Protein 3EF8 (pdb70)

Secondary structure (DSSP, 8-state):
-HHHHH--TTT--HHHHHH---HHHHHTTEEEEEEEEEETTEEEESHHHHHHHTTTHHHHEEEEEEEEEEEEEEEEETTEEEEEEEEEEEEEESSSSPPEEEEEEEEEEEEEETTEEEEEEEEEEE--BS-S-----B-----/-HHHHH--TTT--HHHHHH---HHHHHTTEEEEEEEEEETTEEEESHHHHHHHTTTHHHHEEEEEEEEEEEEEEEEETTEEEEEEEEEEEEEESSSSPPEEEEEEEEEEEEEETTEEEEEEEEEEE--BS-S-----------

Organism: Novosphingobium aromaticivorans (strain ATCC 700278 / DSM 12444 / CCUG 56034 / CIP 105152 / NBRC 16084 / F199) (NCBI:txid279238)

Foldseek 3Di:
DVLVVVVVQVPVCVLQVCLLQPLVVNLVQADQQAWEAFFPPDTDGGSVRNSVVNPCSVPFFPGKHKDKAPWDWDDPDSFKIWIKIWIWMWTHGPDDFDIKIFTWMWTFMWGADPRHIHTRYIYIATCIDRHDDDGGHHPPDDD/DVLVVVVVQVPPCVLQVCLLPPLVVNLVQADQQAKEAFFPPDIDGGSVRVSVSCPCSVPFFPGKHKDKAPWDWDAPDSFKIWIKTWIWMWTHTPDDDDIKIFTWMWTWMWGADPRHIHTRYIYIATCIDRHDDDGGHHPPDDD

CATH classification: 3.10.450.50

InterPro domains:
  IPR032710 NTF2-like domain superfamily [SSF54427] (1-145)
  IPR037401 SnoaL-like domain [PF13577] (8-127)

B-factor: mean 17.51, std 10.09, range [2.6, 61.04]

Sequence (286 aa):
TDTNLVERAIERFDYSYHLDNHPEELAALFVEDDCEVSYAPNFGATGRDAYKKTLEGIGTFFFRRGTSHHNSNICIDFVSETEANVRSVVLAIHRYTTKERPDGILYGQYFDTVVKVDDGQWKFKRRELRTTTTDYHVRAANPIGRAETDTNLVERAIERFDYSYHLDNHPEELAALFVEDCEVSYAPNFGATGRDAYKKTLEGIGTFFRRGTSHHNSNICIDFVSETEANVRSVVLAIHRYTKERPDGIILLYGQYFDTVVKVDGQWKFKRRELRTTTTDYHVRAANPIGRAE

Solvent-accessible surface area: 16536 Å² total

Structure (mmCIF, N/CA/C/O backbone):
data_3EF8
#
_entry.id   3EF8
#
_cell.length_a   59.851
_cell.length_b   59.851
_cell.length_c   237.504
_cell.angle_alpha   90.000
_cell.angle_beta   90.000
_cell.angle_gamma   120.000
#
_symmetry.space_group_name_H-M   'H 3'
#
loop_
_entity.id
_entity.type
_entity.pdbx_description
1 polymer 'Putative Scyalone Dehydratase'
2 non-polymer 'MAGNESIUM ION'
3 non-polymer DI(HYDROXYETHYL)ETHER
4 non-polymer 'TRIETHYLENE GLYCOL'
5 non-polymer 'TETRAETHYLENE GLYCOL'
6 water water
#
loop_
_atom_site.group_PDB
_atom_site.id
_atom_site.type_symbol
_atom_site.label_atom_id
_atom_site.label_alt_id
_atom_site.label_comp_id
_atom_site.label_asym_id
_atom_site.label_entity_id
_atom_site.label_seq_id
_atom_site.pdbx_PDB_ins_code
_atom_site.Cartn_x
_atom_site.Cartn_y
_atom_site.Cartn_z
_atom_site.occupancy
_atom_site.B_iso_or_equiv
_atom_site.auth_seq_id
_atom_site.auth_comp_id
_atom_site.auth_asym_id
_atom_site.auth_atom_id
_atom_site.pdbx_PDB_model_num
ATOM 7 N N . THR A 1 3 ? -6.911 3.857 21.463 1.00 36.65 2 THR A N 1
ATOM 8 C CA . THR A 1 3 ? -6.391 2.844 22.394 1.00 35.64 2 THR A CA 1
ATOM 9 C C . THR A 1 3 ? -5.024 3.254 22.866 1.00 33.58 2 THR A C 1
ATOM 10 O O . THR A 1 3 ? -4.698 3.284 24.075 1.00 28.31 2 THR A O 1
ATOM 12 N N . ASP A 1 4 ? -4.219 3.545 21.865 1.00 29.46 3 ASP A N 1
ATOM 13 C CA . ASP A 1 4 ? -2.843 3.967 22.025 1.00 30.35 3 ASP A CA 1
ATOM 14 C C . ASP A 1 4 ? -2.779 5.214 22.913 1.00 28.45 3 ASP A C 1
ATOM 15 O O . A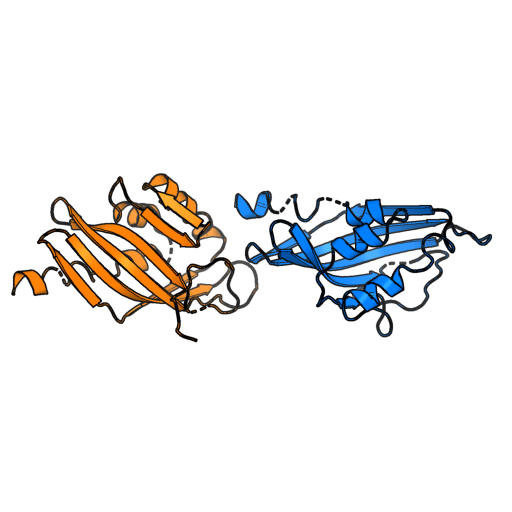SP A 1 4 ? -1.978 5.288 23.859 1.00 30.24 3 ASP A O 1
ATOM 17 N N . THR A 1 5 ? -3.637 6.181 22.602 1.00 25.86 4 THR A N 1
ATOM 18 C CA . THR A 1 5 ? -3.705 7.436 23.357 1.00 25.36 4 THR A CA 1
ATOM 19 C C . THR A 1 5 ? -4.082 7.155 24.797 1.00 22.77 4 THR A C 1
ATOM 20 O O . THR A 1 5 ? -3.432 7.640 25.734 1.00 20.47 4 THR A O 1
ATOM 24 N N . ASN A 1 6 ? -5.115 6.348 24.980 1.00 19.15 5 ASN A N 1
ATOM 25 C CA . ASN A 1 6 ? -5.588 6.044 26.329 1.00 18.67 5 ASN A CA 1
ATOM 26 C C . ASN A 1 6 ? -4.475 5.395 27.151 1.00 18.61 5 ASN A C 1
ATOM 27 O O . ASN A 1 6 ? -4.227 5.799 28.283 1.00 14.45 5 ASN A O 1
ATOM 32 N N . LEU A 1 7 ? -3.763 4.440 26.581 1.00 15.93 6 LEU A N 1
ATOM 33 C CA . LEU A 1 7 ? -2.719 3.752 27.354 1.00 13.84 6 LEU A CA 1
ATOM 34 C C . LEU A 1 7 ? -1.570 4.649 27.762 1.00 14.07 6 LEU A C 1
ATOM 35 O O . LEU A 1 7 ? -1.052 4.629 28.904 1.00 12.89 6 LEU A O 1
ATOM 40 N N . VAL A 1 8 ? -1.113 5.476 26.842 1.00 14.49 7 VAL A N 1
ATOM 41 C CA . VAL A 1 8 ? -0.024 6.355 27.125 1.00 14.29 7 VAL A CA 1
ATOM 42 C C . VAL A 1 8 ? -0.444 7.374 28.165 1.00 12.28 7 VAL A C 1
ATOM 43 O O . VAL A 1 8 ? 0.311 7.683 29.101 1.00 11.23 7 VAL A O 1
ATOM 47 N N . GLU A 1 9 ? -1.654 7.900 28.030 1.00 11.74 8 GLU A N 1
ATOM 48 C CA . GLU A 1 9 ? -2.092 8.956 28.954 1.00 11.34 8 GLU A CA 1
ATOM 49 C C . GLU A 1 9 ? -2.395 8.393 30.353 1.00 10.17 8 GLU A C 1
ATOM 50 O O . GLU A 1 9 ? -2.253 9.097 31.347 1.00 12.01 8 GLU A O 1
ATOM 64 N N . ARG A 1 11 ? -0.591 6.126 31.773 1.00 8.17 10 ARG A N 1
ATOM 65 C CA . ARG A 1 11 ? 0.740 6.158 32.364 1.00 9.16 10 ARG A CA 1
ATOM 66 C C . ARG A 1 11 ? 1.136 7.551 32.794 1.00 7.83 10 ARG A C 1
ATOM 67 O O . ARG A 1 11 ? 1.733 7.775 33.856 1.00 8.59 10 ARG A O 1
ATOM 75 N N . ALA A 1 12 ? 0.843 8.557 31.957 1.00 8.47 11 ALA A N 1
ATOM 76 C CA . ALA A 1 12 ? 1.203 9.924 32.297 1.00 9.16 11 ALA A CA 1
ATOM 77 C C . ALA A 1 12 ? 0.453 10.481 33.493 1.00 7.81 11 ALA A C 1
ATOM 78 O O . ALA A 1 12 ? 1.019 11.216 34.327 1.00 9.40 11 ALA A O 1
ATOM 80 N N . ILE A 1 13 ? -0.824 10.143 33.580 1.00 9.00 12 ILE A N 1
ATOM 81 C CA . ILE A 1 13 ? -1.673 10.576 34.691 1.00 7.68 12 ILE A CA 1
ATOM 82 C C . ILE A 1 13 ? -1.139 9.936 35.986 1.00 8.38 12 ILE A C 1
ATOM 83 O O . ILE A 1 13 ? -0.978 10.601 37.004 1.00 9.16 12 ILE A O 1
ATOM 88 N N . GLU A 1 14 ? -0.887 8.634 35.930 1.00 7.70 13 GLU A N 1
ATOM 89 C CA . GLU A 1 14 ? -0.376 7.932 37.129 1.00 7.39 13 GLU A CA 1
ATOM 90 C C . GLU A 1 14 ? 0.954 8.556 37.533 1.00 8.72 13 GLU A C 1
ATOM 91 O O . GLU A 1 14 ? 1.176 8.842 38.739 1.00 8.23 13 GLU A O 1
ATOM 97 N N . ARG A 1 15 ? 1.855 8.778 36.572 1.00 8.32 14 ARG A N 1
ATOM 98 C CA . ARG A 1 15 ? 3.127 9.428 36.867 1.00 7.49 14 ARG A CA 1
ATOM 99 C C . ARG A 1 15 ? 2.941 10.770 37.580 1.00 9.23 14 ARG A C 1
ATOM 100 O O . ARG A 1 15 ? 3.670 11.095 38.538 1.00 8.39 14 ARG A O 1
ATOM 124 N N . PHE A 1 18 ? 1.945 10.279 41.122 1.00 7.57 17 PHE A N 1
ATOM 125 C CA . PHE A 1 18 ? 3.081 9.807 41.898 1.00 6.56 17 PHE A CA 1
ATOM 126 C C . PHE A 1 18 ? 4.059 10.911 42.133 1.00 6.44 17 PHE A C 1
ATOM 127 O O . PHE A 1 18 ? 4.645 11.042 43.229 1.00 8.20 17 PHE A O 1
ATOM 135 N N . ASP A 1 19 ? 4.282 11.745 41.135 1.00 7.96 18 ASP A N 1
ATOM 136 C CA . ASP A 1 19 ? 5.141 12.910 41.335 1.00 7.99 18 ASP A CA 1
ATOM 137 C C . ASP A 1 19 ? 4.574 13.802 42.410 1.00 8.70 18 ASP A C 1
ATOM 138 O O . ASP A 1 19 ? 5.285 14.359 43.260 1.00 9.18 18 ASP A O 1
ATOM 143 N N . TYR A 1 20 ? 3.253 13.960 42.421 1.00 8.89 19 TYR A N 1
ATOM 144 C CA . TYR A 1 20 ? 2.591 14.732 43.472 1.00 8.24 19 TYR A CA 1
ATOM 145 C C . TYR A 1 20 ? 2.882 14.202 44.879 1.00 7.96 19 TYR A C 1
ATOM 146 O O . TYR A 1 20 ? 3.328 14.917 45.770 1.00 9.02 19 TYR A O 1
ATOM 155 N N . SER A 1 21 ? 2.703 12.898 45.049 1.00 7.55 20 SER A N 1
ATOM 156 C CA . SER A 1 21 ? 2.907 12.257 46.357 1.00 5.97 20 SER A CA 1
ATOM 157 C C . SER A 1 21 ? 4.367 12.329 46.771 1.00 8.13 20 SER A C 1
ATOM 158 O O . SER A 1 21 ? 4.669 12.524 47.952 1.00 8.36 20 SER A O 1
ATOM 161 N N . TYR A 1 22 ? 5.246 12.202 45.793 1.00 6.59 21 TYR A N 1
ATOM 162 C CA . TYR A 1 22 ? 6.704 12.338 46.044 1.00 8.05 21 TYR A CA 1
ATOM 163 C C . TYR A 1 22 ? 7.051 13.732 46.546 1.00 9.25 21 TYR A C 1
ATOM 164 O O . TYR A 1 22 ? 7.680 13.915 47.588 1.00 9.21 21 TYR A O 1
ATOM 173 N N . HIS A 1 23 ? 6.637 14.735 45.788 1.00 9.12 22 HIS A N 1
ATOM 174 C CA . HIS A 1 23 ? 6.916 16.094 46.202 1.00 9.16 22 HIS A CA 1
ATOM 175 C C . HIS A 1 23 ? 6.264 16.506 47.524 1.00 10.39 22 HIS A C 1
ATOM 176 O O . HIS A 1 23 ? 6.765 17.308 48.282 1.00 11.40 22 HIS A O 1
ATOM 183 N N . LEU A 1 24 ? 5.174 15.867 47.862 1.00 8.88 23 LEU A N 1
ATOM 184 C CA . LEU A 1 24 ? 4.501 16.088 49.123 1.00 9.34 23 LEU A CA 1
ATOM 185 C C . LEU A 1 24 ? 5.359 15.491 50.264 1.00 9.20 23 LEU A C 1
ATOM 186 O O . LEU A 1 24 ? 5.625 16.155 51.262 1.00 9.78 23 LEU A O 1
ATOM 191 N N . ASP A 1 25 ? 5.800 14.234 50.087 1.00 7.36 24 ASP A N 1
ATOM 192 C CA . ASP A 1 25 ? 6.626 13.589 51.097 1.00 7.75 24 ASP A CA 1
ATOM 193 C C . ASP A 1 25 ? 7.981 14.291 51.224 1.00 8.74 24 ASP A C 1
ATOM 194 O O . ASP A 1 25 ? 8.623 14.270 52.289 1.00 9.53 24 ASP A O 1
ATOM 207 N N . ASN A 1 27 ? 8.328 17.576 50.961 1.00 10.30 26 ASN A N 1
ATOM 208 C CA . ASN A 1 27 ? 8.042 18.979 51.359 1.00 12.92 26 ASN A CA 1
ATOM 209 C C . ASN A 1 27 ? 8.459 19.985 50.269 1.00 13.33 26 ASN A C 1
ATOM 210 O O . ASN A 1 27 ? 9.267 20.913 50.527 1.00 13.15 26 ASN A O 1
ATOM 215 N N . HIS A 1 28 ? 7.935 19.783 49.061 1.00 12.98 27 HIS A N 1
ATOM 216 C CA . HIS A 1 28 ? 8.222 20.647 47.923 1.00 11.83 27 HIS A CA 1
ATOM 217 C C . HIS A 1 28 ? 6.920 21.331 47.474 1.00 12.72 27 HIS A C 1
ATOM 218 O O . HIS A 1 28 ? 6.371 20.968 46.430 1.00 12.76 27 HIS A O 1
ATOM 225 N N . PRO A 1 29 ? 6.446 22.329 48.229 1.00 14.27 28 PRO A N 1
ATOM 226 C CA . PRO A 1 29 ? 5.127 22.932 47.906 1.00 14.87 28 PRO A CA 1
ATOM 227 C C . PRO A 1 29 ? 5.021 23.609 46.544 1.00 16.45 28 PRO A C 1
ATOM 228 O O . PRO A 1 29 ? 3.949 23.603 45.920 1.00 15.08 28 PRO A O 1
ATOM 232 N N . GLU A 1 30 ? 6.088 24.182 46.026 1.00 16.24 29 GLU A N 1
ATOM 233 C CA . GLU A 1 30 ? 6.011 24.773 44.692 1.00 16.66 29 GLU A CA 1
ATOM 234 C C . GLU A 1 30 ? 5.872 23.761 43.577 1.00 16.90 29 GLU A C 1
ATOM 235 O O . GLU A 1 30 ? 5.206 23.992 42.536 1.00 19.09 29 GLU A O 1
ATOM 241 N N . GLU A 1 31 ? 6.483 22.598 43.755 1.00 15.02 30 GLU A N 1
ATOM 242 C CA . GLU A 1 31 ? 6.324 21.552 42.779 1.00 16.67 30 GLU A CA 1
ATOM 243 C C . GLU A 1 31 ? 4.879 21.065 42.837 1.00 14.56 30 GLU A C 1
ATOM 244 O O . GLU A 1 31 ? 4.277 20.750 41.831 1.00 15.92 30 GLU A O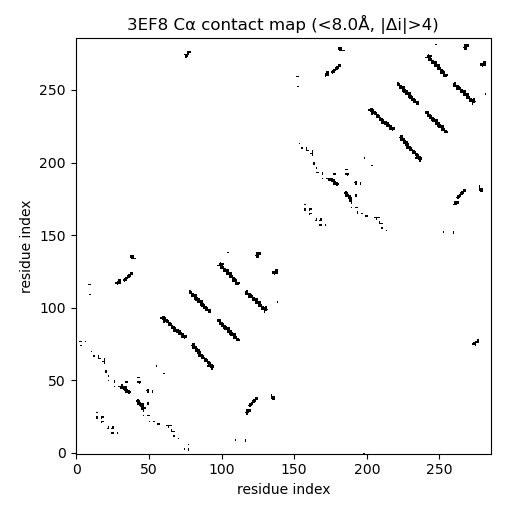 1
ATOM 250 N N . LEU A 1 32 ? 4.331 20.991 44.033 1.00 14.06 31 LEU A N 1
ATOM 251 C CA . LEU A 1 32 ? 2.944 20.536 44.185 1.00 12.64 31 LEU A CA 1
ATOM 252 C C . LEU A 1 32 ? 2.004 21.472 43.467 1.00 15.12 31 LEU A C 1
ATOM 253 O O . LEU A 1 32 ? 1.109 21.049 42.713 1.00 13.11 31 LEU A O 1
ATOM 258 N N . ALA A 1 33 ? 2.168 22.766 43.719 1.00 13.69 32 ALA A N 1
ATOM 259 C CA . ALA A 1 33 ? 1.271 23.773 43.113 1.00 16.54 32 ALA A CA 1
ATOM 260 C C . ALA A 1 33 ? 1.383 23.811 41.598 1.00 16.04 32 ALA A C 1
ATOM 261 O O . ALA A 1 33 ? 0.423 24.186 40.903 1.00 16.69 32 ALA A O 1
ATOM 263 N N . ALA A 1 34 ? 2.508 23.399 41.046 1.00 14.02 33 ALA A N 1
ATOM 264 C CA . ALA A 1 34 ? 2.687 23.368 39.594 1.00 13.47 33 ALA A CA 1
ATOM 265 C C . ALA A 1 34 ? 1.838 22.294 38.918 1.00 14.72 33 ALA A C 1
ATOM 266 O O . ALA A 1 34 ? 1.691 22.263 37.707 1.00 16.96 33 ALA A O 1
ATOM 268 N N . LEU A 1 35 ? 1.305 21.386 39.739 1.00 12.06 34 LEU A N 1
ATOM 269 C CA . LEU A 1 35 ? 0.494 20.270 39.250 1.00 13.06 34 LEU A CA 1
ATOM 270 C C . LEU A 1 35 ? -0.996 20.540 39.368 1.00 13.84 34 LEU A C 1
ATOM 271 O O . LEU A 1 35 ? -1.797 19.636 39.174 1.00 12.73 34 LEU A O 1
ATOM 276 N N . PHE A 1 36 ? -1.354 21.785 39.664 1.00 12.40 35 PHE A N 1
ATOM 277 C CA . PHE A 1 36 ? -2.764 22.237 39.707 1.00 13.67 35 PHE A CA 1
ATOM 278 C C . PHE A 1 36 ? -2.975 23.396 38.740 1.00 16.12 35 PHE A C 1
ATOM 279 O O . PHE A 1 36 ? -2.102 24.259 38.606 1.00 16.98 35 PHE A O 1
ATOM 287 N N . VAL A 1 37 ? -4.122 23.371 38.057 1.00 13.66 36 VAL A N 1
ATOM 288 C CA . VAL A 1 37 ? -4.540 24.521 37.230 1.00 13.97 36 VAL A CA 1
ATOM 289 C C . VAL A 1 37 ? -4.940 25.650 38.144 1.00 11.74 36 VAL A C 1
ATOM 290 O O . VAL A 1 37 ? -5.232 25.474 39.329 1.00 13.49 36 VAL A O 1
ATOM 294 N N . GLU A 1 38 ? -4.982 26.856 37.542 1.00 14.64 37 GLU A N 1
ATOM 295 C CA . GLU A 1 38 ? -5.358 28.031 38.325 1.00 16.79 37 GLU A CA 1
ATOM 296 C C . GLU A 1 38 ? -6.756 27.954 38.904 1.00 13.35 37 GLU A C 1
ATOM 297 O O . GLU A 1 38 ? -7.026 28.289 40.049 1.00 17.66 37 GLU A O 1
ATOM 303 N N A ASP A 1 39 ? -7.648 27.428 38.065 0.60 15.32 38 ASP A N 1
ATOM 304 N N B ASP A 1 39 ? -7.681 27.555 38.045 0.40 15.01 38 ASP A N 1
ATOM 305 C CA A ASP A 1 39 ? -9.086 27.375 38.339 0.60 16.84 38 ASP A CA 1
ATOM 306 C CA B ASP A 1 39 ? -9.059 27.434 38.455 0.40 15.90 38 ASP A CA 1
ATOM 307 C C A ASP A 1 39 ? -9.474 26.036 38.959 0.60 17.69 38 ASP A C 1
ATOM 308 C C B ASP A 1 39 ? -9.285 25.983 38.800 0.40 15.97 38 ASP A C 1
ATOM 309 O O A ASP A 1 39 ? -10.480 25.417 38.588 0.60 19.01 38 ASP A O 1
ATOM 310 O O B ASP A 1 39 ? -9.914 25.224 38.031 0.40 15.36 38 ASP A O 1
ATOM 319 N N . CYS A 1 40 ? -8.690 25.627 39.938 1.00 16.53 39 CYS A N 1
ATOM 320 C CA . CYS A 1 40 ? -8.888 24.319 40.602 1.00 14.78 39 CYS A CA 1
ATOM 321 C C . CYS A 1 40 ? -9.790 24.375 41.809 1.00 16.42 39 CYS A C 1
ATOM 322 O O . CYS A 1 40 ? -10.146 25.445 42.341 1.00 16.19 39 CYS A O 1
ATOM 325 N N . GLU A 1 41 ? -10.199 23.183 42.239 1.00 15.22 40 GLU A N 1
ATOM 326 C CA . GLU A 1 41 ? -10.933 22.981 43.467 1.00 14.25 40 GLU A CA 1
ATOM 327 C C . GLU A 1 41 ? -10.377 21.777 44.189 1.00 15.36 40 GLU A C 1
ATOM 328 O O . GLU A 1 41 ? -10.071 20.741 43.584 1.00 16.69 40 GLU A O 1
ATOM 334 N N . VAL A 1 42 ? -10.253 21.923 45.485 1.00 13.60 41 VAL A N 1
ATOM 335 C CA . VAL A 1 42 ? -9.837 20.839 46.360 1.00 14.29 41 VAL A CA 1
ATOM 336 C C . VAL A 1 42 ? -10.797 20.761 47.535 1.00 16.89 41 VAL A C 1
ATOM 337 O O . VAL A 1 42 ? -11.108 21.759 48.180 1.00 16.31 41 VAL A O 1
ATOM 341 N N . SER A 1 43 ? -11.278 19.555 47.811 1.00 13.34 42 SER A N 1
ATOM 342 C CA . SER A 1 43 ? -12.185 19.308 48.905 1.00 14.48 42 SER A CA 1
ATOM 343 C C . SER A 1 43 ? -11.654 18.228 49.791 1.00 15.62 42 SER A C 1
ATOM 344 O O . SER A 1 43 ? -11.542 17.068 49.384 1.00 12.96 42 SER A O 1
ATOM 347 N N . TYR A 1 44 ? -11.395 18.590 51.042 1.00 19.18 43 TYR A N 1
ATOM 348 C CA . TYR A 1 44 ? -10.960 17.632 52.043 1.00 20.47 43 TYR A CA 1
ATOM 349 C C . TYR A 1 44 ? -12.032 17.344 53.102 1.00 19.16 43 TYR A C 1
ATOM 350 O O . TYR A 1 44 ? -11.973 16.318 53.777 1.00 19.58 43 TYR A O 1
ATOM 359 N N . ALA A 1 45 ? -13.007 18.234 53.220 1.00 21.03 44 ALA A N 1
ATOM 360 C CA . ALA A 1 45 ? -14.151 18.084 54.138 1.00 25.70 44 ALA A CA 1
ATOM 361 C C . ALA A 1 45 ? -15.279 19.035 53.750 1.00 29.46 44 ALA A C 1
ATOM 362 O O . ALA A 1 45 ? -15.073 19.955 52.979 1.00 26.34 44 ALA A O 1
ATOM 364 N N . PRO A 1 46 ? -16.477 18.810 54.290 1.00 34.27 45 PRO A N 1
ATOM 365 C CA . PRO A 1 46 ? -17.603 19.569 53.769 1.00 37.39 45 PRO A CA 1
ATOM 366 C C . PRO A 1 46 ? -17.412 21.054 53.983 1.00 41.11 45 PRO A C 1
ATOM 367 O O . PRO A 1 46 ? -18.024 21.878 53.292 1.00 44.71 45 PRO A O 1
ATOM 371 N N . ASN A 1 47 ? -16.510 21.384 54.893 1.00 41.30 46 ASN A N 1
ATOM 372 C CA . ASN A 1 47 ? -16.255 22.772 55.225 1.00 42.38 46 ASN A CA 1
ATOM 373 C C . ASN A 1 47 ? -14.762 23.050 55.181 1.00 42.16 46 ASN A C 1
ATOM 374 O O . ASN A 1 47 ? -14.240 23.911 55.899 1.00 45.49 46 ASN A O 1
ATOM 376 N N . PHE A 1 48 ? -14.062 22.299 54.340 1.00 36.85 47 PHE A N 1
ATOM 377 C CA . PHE A 1 48 ? -12.624 22.474 54.233 1.00 33.92 47 PHE A CA 1
ATOM 378 C C . PHE A 1 48 ? -11.979 22.083 52.902 1.00 33.84 47 PHE A C 1
ATOM 379 O O . PHE A 1 48 ? -11.940 20.920 52.498 1.00 30.74 47 PHE A O 1
ATOM 387 N N . GLY A 1 49 ? -11.395 23.085 52.272 1.00 32.27 48 GLY A N 1
ATOM 388 C CA . GLY A 1 49 ? -10.700 22.877 51.023 1.00 28.91 48 GLY A CA 1
ATOM 389 C C . GLY A 1 49 ? -10.104 24.144 50.471 1.00 28.25 48 GLY A C 1
ATOM 390 O O . GLY A 1 49 ? -9.633 25.024 51.211 1.00 28.02 48 GLY A O 1
ATOM 391 N N . ALA A 1 50 ? -10.151 24.238 49.156 1.00 22.66 49 ALA A N 1
ATOM 392 C CA . ALA A 1 50 ? -9.572 25.383 48.471 1.00 21.35 49 ALA A CA 1
ATOM 393 C C . ALA A 1 50 ? -10.211 25.577 47.132 1.00 20.94 49 ALA A C 1
ATOM 394 O O . ALA A 1 50 ? -10.481 24.608 46.402 1.00 16.42 49 ALA A O 1
ATOM 396 N N . THR A 1 51 ? -10.495 26.848 46.838 1.00 18.58 50 THR A N 1
ATOM 397 C CA . THR A 1 51 ? -11.010 27.280 45.574 1.00 18.37 50 THR A CA 1
ATOM 398 C C . THR A 1 51 ? -9.930 28.141 44.942 1.00 19.68 50 THR A C 1
ATOM 399 O O . THR A 1 51 ? -9.601 29.221 45.445 1.00 19.95 50 THR A O 1
ATOM 403 N N . GLY A 1 52 ? -9.376 27.634 43.857 1.00 18.10 51 GLY A N 1
ATOM 404 C CA . GLY A 1 52 ? -8.303 28.258 43.134 1.00 16.06 51 GLY A CA 1
ATOM 405 C C . GLY A 1 52 ? -6.919 27.895 43.679 1.00 14.58 51 GLY A C 1
ATOM 406 O O . GLY A 1 52 ? -6.738 27.491 44.836 1.00 15.22 51 GLY A O 1
ATOM 407 N N . ARG A 1 53 ? -5.951 28.071 42.817 1.00 14.04 52 ARG A N 1
ATOM 408 C CA . ARG A 1 53 ? -4.597 27.595 43.083 1.00 13.61 52 ARG A CA 1
ATOM 409 C C . ARG A 1 53 ? -3.918 28.311 44.246 1.00 15.14 52 ARG A C 1
ATOM 410 O O . ARG A 1 53 ? -3.180 27.698 45.003 1.00 16.89 52 ARG A O 1
ATOM 418 N N . ASP A 1 54 ? -4.167 29.614 44.410 1.00 16.93 53 ASP A N 1
ATOM 419 C CA . ASP A 1 54 ? -3.528 30.342 45.509 1.00 17.24 53 ASP A CA 1
ATOM 420 C C . ASP A 1 54 ? -4.033 29.860 46.840 1.00 17.17 53 ASP A C 1
ATOM 421 O O . ASP A 1 54 ? -3.252 29.699 47.768 1.00 18.78 53 ASP A O 1
ATOM 426 N N . ALA A 1 55 ? -5.342 29.624 46.944 1.00 15.92 54 ALA A N 1
ATOM 427 C CA . ALA A 1 55 ? -5.941 29.082 48.172 1.00 16.48 54 ALA A CA 1
ATOM 428 C C . ALA A 1 55 ? -5.348 27.689 48.438 1.00 17.01 54 ALA A C 1
ATOM 429 O O . ALA A 1 55 ? -5.121 27.326 49.581 1.00 18.39 54 ALA A O 1
ATOM 431 N N . TYR A 1 56 ? -5.140 26.918 47.374 1.00 18.92 55 TYR A N 1
ATOM 432 C CA . TYR A 1 56 ? -4.575 25.560 47.517 1.00 18.97 55 TYR A CA 1
ATOM 433 C C . TYR A 1 56 ? -3.152 25.673 48.083 1.00 18.18 55 TYR A C 1
ATOM 434 O O . TYR A 1 56 ? -2.750 24.951 49.031 1.00 18.63 55 TYR A O 1
ATOM 443 N N . LYS A 1 57 ? -2.401 26.624 47.552 1.00 16.72 56 LYS A N 1
ATOM 444 C CA . LYS A 1 57 ? -1.025 26.824 48.007 1.00 17.90 56 LYS A CA 1
ATOM 445 C C . LYS A 1 57 ? -1.020 27.062 49.508 1.00 19.05 56 LYS A C 1
ATOM 446 O O . LYS A 1 57 ? -0.132 26.609 50.221 1.00 20.83 56 LYS A O 1
ATOM 452 N N . LYS A 1 58 ? -2.040 27.761 49.998 1.00 20.62 57 LYS A N 1
ATOM 453 C CA . LYS A 1 58 ? -2.105 28.113 51.415 1.00 21.89 57 LYS A CA 1
ATOM 454 C C . LYS A 1 58 ? -2.313 26.888 52.275 1.00 22.31 57 LYS A C 1
ATOM 455 O O . LYS A 1 58 ? -1.898 26.864 53.440 1.00 24.67 57 LYS A O 1
ATOM 458 N N . THR A 1 59 ? -2.929 25.858 51.697 1.00 23.18 58 THR A N 1
ATOM 459 C CA . THR A 1 59 ? -3.227 24.640 52.465 1.00 23.62 58 THR A CA 1
ATOM 460 C C . THR A 1 59 ? -1.954 23.832 52.687 1.00 25.02 58 THR A C 1
ATOM 461 O O . THR A 1 59 ? -1.935 22.877 53.471 1.00 26.92 58 THR A O 1
ATOM 465 N N . LEU A 1 60 ? -0.885 24.247 52.029 1.00 22.48 59 LEU A N 1
ATOM 466 C CA . LEU A 1 60 ? 0.381 23.510 52.059 1.00 24.19 59 LEU A CA 1
ATOM 467 C C . LEU A 1 60 ? 1.296 24.063 53.114 1.00 26.91 59 LEU A C 1
ATOM 468 O O . LEU A 1 60 ? 2.347 23.481 53.440 1.00 26.75 59 LEU A O 1
ATOM 473 N N . GLU A 1 61 ? 0.894 25.201 53.650 1.00 26.18 60 GLU A N 1
ATOM 474 C CA . GLU A 1 61 ? 1.681 25.846 54.688 1.00 27.92 60 GLU A CA 1
ATOM 475 C C . GLU A 1 61 ? 1.798 24.925 55.909 1.00 28.87 60 GLU A C 1
ATOM 476 O O . GLU A 1 61 ? 0.804 24.373 56.402 1.00 30.89 60 GLU A O 1
ATOM 478 N N . GLY A 1 62 ? 3.022 24.751 56.386 1.00 27.26 61 GLY A N 1
ATOM 479 C CA . GLY A 1 62 ? 3.239 24.014 57.635 1.00 29.19 61 GLY A CA 1
ATOM 480 C C . GLY A 1 62 ? 3.575 22.542 57.498 1.00 29.68 61 GLY A C 1
ATOM 481 O O . GLY A 1 62 ? 3.862 21.866 58.502 1.00 28.21 61 GLY A O 1
ATOM 482 N N . ILE A 1 63 ? 3.528 22.047 56.264 1.00 25.92 62 ILE A N 1
ATOM 483 C CA . ILE A 1 63 ? 3.912 20.641 55.970 1.00 26.00 62 ILE A CA 1
ATOM 484 C C . ILE A 1 63 ? 5.257 20.352 56.616 1.00 23.51 62 ILE A C 1
ATOM 485 O O . ILE A 1 63 ? 5.462 19.311 57.209 1.00 18.29 62 ILE A O 1
ATOM 490 N N . GLY A 1 64 ? 6.154 21.327 56.546 1.00 23.41 63 GLY A N 1
ATOM 491 C CA . GLY A 1 64 ? 7.523 21.151 56.976 1.00 26.07 63 GLY A CA 1
ATOM 492 C C . GLY A 1 64 ? 7.692 21.294 58.469 1.00 26.80 63 GLY A C 1
ATOM 493 O O . GLY A 1 64 ? 8.677 20.827 59.046 1.00 32.48 63 GLY A O 1
ATOM 494 N N . THR A 1 65 ? 6.707 21.911 59.091 1.00 24.75 64 THR A N 1
ATOM 495 C CA . THR A 1 65 ? 6.808 22.291 60.499 1.00 27.56 64 THR A CA 1
ATOM 496 C C . THR A 1 65 ? 5.996 21.385 61.411 1.00 24.19 64 THR A C 1
ATOM 497 O O . THR A 1 65 ? 6.410 21.052 62.529 1.00 24.65 64 THR A O 1
ATOM 501 N N A PHE A 1 66 ? 4.832 20.963 60.939 0.50 23.06 65 PHE A N 1
ATOM 502 N N B PHE A 1 66 ? 4.847 20.979 60.894 0.50 23.32 65 PHE A N 1
ATOM 503 C CA A PHE A 1 66 ? 3.941 20.126 61.752 0.50 22.64 65 PHE A CA 1
ATOM 504 C CA B PHE A 1 66 ? 3.879 20.145 61.601 0.50 22.89 65 PHE A CA 1
ATOM 505 C C A PHE A 1 66 ? 4.234 18.626 61.615 0.50 19.49 65 PHE A C 1
ATOM 506 C C B PHE A 1 66 ? 4.291 18.671 61.633 0.50 18.97 65 PHE A C 1
ATOM 507 O O A PHE A 1 66 ? 3.804 17.827 62.445 0.50 19.92 65 PHE A O 1
ATOM 508 O O B PHE A 1 66 ? 4.040 17.955 62.604 0.50 16.14 65 PHE A O 1
ATOM 513 N N . PHE A 1 67 ? 4.965 18.263 60.566 1.00 17.87 66 PHE A N 1
ATOM 514 C CA . PHE A 1 67 ? 5.361 16.864 60.354 1.00 16.17 66 PHE A CA 1
ATOM 515 C C . PHE A 1 67 ? 6.858 16.749 60.186 1.00 13.59 66 PHE A C 1
ATOM 516 O O . PHE A 1 67 ? 7.495 17.587 59.526 1.00 15.48 66 PHE A O 1
ATOM 524 N N A ARG A 1 68 ? 7.420 15.707 60.769 0.50 13.41 67 ARG A N 1
ATOM 525 N N B ARG A 1 68 ? 7.403 15.703 60.778 0.50 13.95 67 ARG A N 1
ATOM 526 C CA A ARG A 1 68 ? 8.823 15.361 60.540 0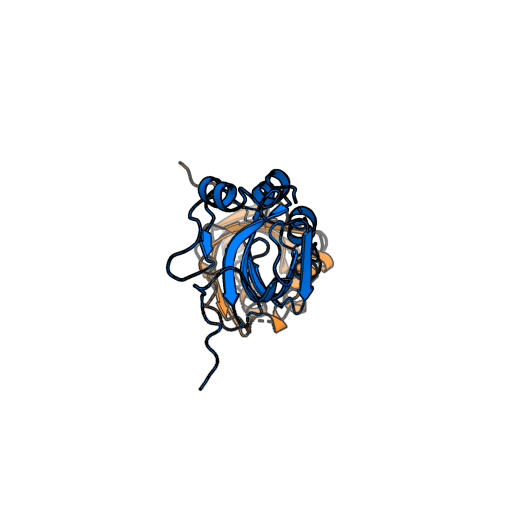.50 13.86 67 ARG A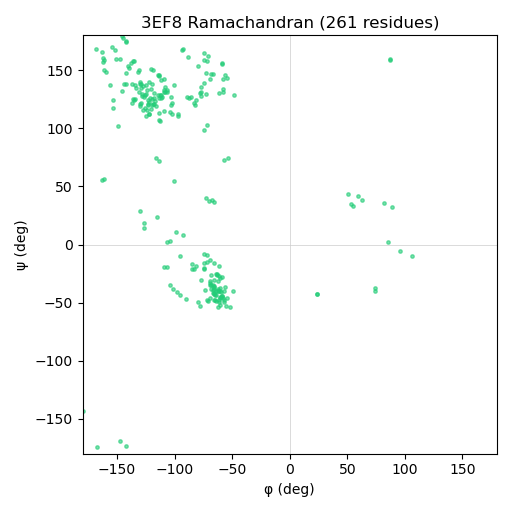 CA 1
ATOM 527 C CA B ARG A 1 68 ? 8.797 15.323 60.592 0.50 14.83 67 ARG A CA 1
ATOM 528 C C A ARG A 1 68 ? 8.940 14.546 59.264 0.50 13.34 67 ARG A C 1
ATOM 529 C C B ARG A 1 68 ? 8.923 14.585 59.263 0.50 13.86 67 ARG A C 1
ATOM 530 O O A ARG A 1 68 ? 10.004 14.461 58.663 0.50 14.38 67 ARG A O 1
ATOM 531 O O B ARG A 1 68 ? 9.953 14.653 58.592 0.50 14.53 67 ARG A O 1
ATOM 546 N N . GLY A 1 69 ? 7.829 13.921 58.879 1.00 11.22 68 GLY A N 1
ATOM 547 C CA . GLY A 1 69 ? 7.807 13.125 57.654 1.00 11.78 68 GLY A CA 1
ATOM 548 C C . GLY A 1 69 ? 6.424 12.610 57.369 1.00 9.52 68 GLY A C 1
ATOM 549 O O . GLY A 1 69 ? 5.606 12.511 58.266 1.00 10.63 68 GLY A O 1
ATOM 550 N N . THR A 1 70 ? 6.205 12.319 56.087 1.00 8.42 69 THR A N 1
ATOM 551 C CA . THR A 1 70 ? 4.986 11.650 55.619 1.00 8.62 69 THR A CA 1
ATOM 552 C C . THR A 1 70 ? 5.377 10.605 54.577 1.00 8.08 69 THR A C 1
ATOM 553 O O . THR A 1 70 ? 6.420 10.687 53.924 1.00 8.11 69 THR A O 1
ATOM 557 N N . SER A 1 71 ? 4.506 9.609 54.425 1.00 7.84 70 SER A N 1
ATOM 558 C CA . SER A 1 71 ? 4.659 8.623 53.389 1.00 6.92 70 SER A CA 1
ATOM 559 C C . SER A 1 71 ? 3.301 8.354 52.748 1.00 7.77 70 SER A C 1
ATOM 560 O O . SER A 1 71 ? 2.366 8.003 53.429 1.00 7.58 70 SER A O 1
ATOM 563 N N . HIS A 1 72 ? 3.232 8.569 51.433 1.00 6.58 71 HIS A N 1
ATOM 564 C CA . HIS A 1 72 ? 2.007 8.374 50.680 1.00 7.21 71 HIS A CA 1
ATOM 565 C C . HIS A 1 72 ? 2.174 7.227 49.691 1.00 6.04 71 HIS A C 1
ATOM 566 O O . HIS A 1 72 ? 3.095 7.155 48.912 1.00 7.38 71 HIS A O 1
ATOM 573 N N . HIS A 1 73 ? 1.206 6.329 49.778 1.00 6.59 72 HIS A N 1
ATOM 574 C CA . HIS A 1 73 ? 1.158 5.111 48.997 1.00 6.60 72 HIS A CA 1
ATOM 575 C C . HIS A 1 73 ? -0.163 5.142 48.233 1.00 7.55 72 HIS A C 1
ATOM 576 O O . HIS A 1 73 ? -1.233 5.014 48.818 1.00 6.74 72 HIS A O 1
ATOM 583 N N . ASN A 1 74 ? -0.088 5.270 46.914 1.00 6.89 73 ASN A N 1
ATOM 584 C CA . ASN A 1 74 ? -1.251 5.473 46.065 1.00 6.19 73 ASN A CA 1
ATOM 585 C C . ASN A 1 74 ? -1.435 4.276 45.199 1.00 6.44 73 ASN A C 1
ATOM 586 O O . ASN A 1 74 ? -0.478 3.873 44.512 1.00 8.51 73 ASN A O 1
ATOM 591 N N . SER A 1 75 ? -2.630 3.699 45.225 1.00 5.66 74 SER A N 1
ATOM 592 C CA . SER A 1 75 ? -2.883 2.449 44.540 1.00 4.96 74 SER A CA 1
ATOM 593 C C . SER A 1 75 ? -4.314 2.435 44.013 1.00 7.17 74 SER A C 1
ATOM 594 O O . SER A 1 75 ? -5.099 3.372 44.228 1.00 6.16 74 SER A O 1
ATOM 597 N N . ASN A 1 76 ? -4.681 1.365 43.352 1.00 6.16 75 ASN A N 1
ATOM 598 C CA . ASN A 1 76 ? -6.058 1.149 42.946 1.00 5.53 75 ASN A CA 1
ATOM 599 C C . ASN A 1 76 ? -6.550 2.275 42.045 1.00 5.71 75 ASN A C 1
ATOM 600 O O . ASN A 1 76 ? -7.733 2.674 42.157 1.00 6.84 75 ASN A O 1
ATOM 605 N N . ILE A 1 77 ? -5.711 2.723 41.124 1.00 6.69 76 ILE A N 1
ATOM 606 C CA . ILE A 1 77 ? -6.001 3.874 40.267 1.00 4.60 76 ILE A CA 1
ATOM 607 C C . ILE A 1 77 ? -6.861 3.467 39.072 1.00 6.97 76 ILE A C 1
ATOM 608 O O . ILE A 1 77 ? -6.475 2.607 38.320 1.00 8.33 76 ILE A O 1
ATOM 613 N N . CYS A 1 78 ? -8.042 4.077 38.976 1.00 7.34 77 CYS A N 1
ATOM 614 C CA . CYS A 1 78 ? -9.089 3.809 37.962 1.00 6.50 77 CYS A CA 1
ATOM 615 C C . CYS A 1 78 ? -9.305 5.093 37.189 1.00 7.70 77 CYS A C 1
ATOM 616 O O . CYS A 1 78 ? -9.621 6.121 37.763 1.00 8.75 77 CYS A O 1
ATOM 619 N N . ILE A 1 79 ? -9.103 5.041 35.886 1.00 7.63 78 ILE A N 1
ATOM 620 C CA . ILE A 1 79 ? -9.141 6.231 35.028 1.00 8.35 78 ILE A CA 1
ATOM 621 C C . ILE A 1 79 ? -10.199 6.076 33.959 1.00 11.53 78 ILE A C 1
ATOM 622 O O . ILE A 1 79 ? -10.194 5.104 33.249 1.00 11.72 78 ILE A O 1
ATOM 627 N N . ASP A 1 80 ? -11.077 7.061 33.890 1.00 9.86 79 ASP A N 1
ATOM 628 C CA . ASP A 1 80 ? -12.121 7.143 32.841 1.00 11.76 79 ASP A CA 1
ATOM 629 C C . ASP A 1 80 ? -11.886 8.443 32.092 1.00 10.45 79 ASP A C 1
ATOM 630 O O . ASP A 1 80 ? -12.018 9.509 32.647 1.00 13.48 79 ASP A O 1
ATOM 635 N N . PHE A 1 81 ? -11.572 8.324 30.812 1.00 11.02 80 PHE A N 1
ATOM 636 C CA . PHE A 1 81 ? -11.370 9.486 29.977 1.00 10.20 80 PHE A CA 1
ATOM 637 C C . PHE A 1 81 ? -12.678 10.143 29.544 1.00 12.43 80 PHE A C 1
ATOM 638 O O . PHE A 1 81 ? -13.575 9.452 29.053 1.00 16.04 80 PHE A O 1
ATOM 646 N N . VAL A 1 82 ? -12.773 11.446 29.768 1.00 9.75 81 VAL A N 1
ATOM 647 C CA . VAL A 1 82 ? -13.862 12.244 29.162 1.00 10.06 81 VAL A CA 1
ATOM 648 C C . VAL A 1 82 ? -13.456 12.483 27.726 1.00 12.30 81 VAL A C 1
ATOM 649 O O . VAL A 1 82 ? -14.208 12.175 26.779 1.00 12.79 81 VAL A O 1
ATOM 653 N N . SER A 1 83 ? -12.254 13.011 27.562 1.00 11.66 82 SER A N 1
ATOM 654 C CA . SER A 1 83 ? -11.635 13.204 26.279 1.00 12.78 82 SER A CA 1
ATOM 655 C C . SER A 1 83 ? -10.147 12.911 26.394 1.00 14.00 82 SER A C 1
ATOM 656 O O . SER A 1 83 ? -9.681 12.425 27.424 1.00 12.94 82 SER A O 1
ATOM 659 N N . GLU A 1 84 ? -9.384 13.168 25.359 1.00 12.18 83 GLU A N 1
ATOM 660 C CA . GLU A 1 84 ? -7.937 12.900 25.411 1.00 10.95 83 GLU A CA 1
ATOM 661 C C . GLU A 1 84 ? -7.215 13.908 26.322 1.00 11.60 83 GLU A C 1
ATOM 662 O O . GLU A 1 84 ? -6.027 13.718 26.605 1.00 14.96 83 GLU A O 1
ATOM 668 N N . THR A 1 85 ? -7.889 14.953 26.784 1.00 9.50 84 THR A N 1
ATOM 669 C CA . THR A 1 85 ? -7.270 15.945 27.674 1.00 11.66 84 THR A CA 1
ATOM 670 C C . THR A 1 85 ? -8.031 16.175 28.955 1.00 10.75 84 THR A C 1
ATOM 671 O O . THR A 1 85 ? -7.757 17.099 29.681 1.00 12.78 84 THR A O 1
ATOM 675 N N . GLU A 1 86 ? -8.906 15.229 29.293 1.00 9.72 85 GLU A N 1
ATOM 676 C CA . GLU A 1 86 ? -9.712 15.305 30.517 1.00 11.28 85 GLU A CA 1
ATOM 677 C C . GLU A 1 86 ? -10.100 13.927 30.982 1.00 11.72 85 GLU A C 1
ATOM 678 O O . GLU A 1 86 ? -10.654 13.134 30.229 1.00 12.84 85 GLU A O 1
ATOM 684 N N . ALA A 1 87 ? -9.767 13.613 32.233 1.00 10.52 86 ALA A N 1
ATOM 685 C CA . ALA A 1 87 ? -10.104 12.322 32.772 1.00 11.39 86 ALA A CA 1
ATOM 686 C C . ALA A 1 87 ? -10.563 12.463 34.204 1.00 10.38 86 ALA A C 1
ATOM 687 O O . ALA A 1 87 ? -10.111 13.339 34.949 1.00 9.88 86 ALA A O 1
ATOM 689 N N . ASN A 1 88 ? -11.405 11.518 34.588 1.00 10.05 87 ASN A N 1
ATOM 690 C CA . ASN A 1 88 ? -11.907 11.356 35.944 1.00 9.08 87 ASN A CA 1
ATOM 691 C C . ASN A 1 88 ? -11.192 10.125 36.517 1.00 10.33 87 ASN A C 1
ATOM 692 O O . ASN A 1 88 ? -11.050 9.090 35.875 1.00 10.61 87 ASN A O 1
ATOM 697 N N . VAL A 1 89 ? -10.689 10.290 37.734 1.00 8.16 88 VAL A N 1
ATOM 698 C CA . VAL A 1 89 ? -9.878 9.244 38.361 1.00 8.69 88 VAL A CA 1
ATOM 699 C C . VAL A 1 89 ? -10.384 8.927 39.761 1.00 8.28 88 VAL A C 1
ATOM 700 O O . VAL A 1 89 ? -10.737 9.822 40.542 1.00 8.34 88 VAL A O 1
ATOM 704 N N . ARG A 1 90 ? -10.424 7.654 40.097 1.00 7.70 89 ARG A N 1
ATOM 705 C CA . ARG A 1 90 ? -10.721 7.193 41.448 1.00 7.37 89 ARG A CA 1
ATOM 706 C C . ARG A 1 90 ? -9.530 6.396 41.899 1.00 8.29 89 ARG A C 1
ATOM 707 O O . ARG A 1 90 ? -8.976 5.586 41.144 1.00 9.15 89 ARG A O 1
ATOM 715 N N . SER A 1 91 ? -9.062 6.640 43.120 1.00 7.05 90 SER A N 1
ATOM 716 C CA . SER A 1 91 ? -7.913 5.898 43.635 1.00 6.78 90 SER A CA 1
ATOM 717 C C . SER A 1 91 ? -7.960 5.787 45.145 1.00 7.02 90 SER A C 1
ATOM 718 O O . SER A 1 91 ? -8.804 6.389 45.807 1.00 7.37 90 SER A O 1
ATOM 721 N N . VAL A 1 92 ? -7.113 4.917 45.650 1.00 5.57 91 VAL A N 1
ATOM 722 C CA . VAL A 1 92 ? -6.970 4.669 47.086 1.00 7.22 91 VAL A CA 1
ATOM 723 C C . VAL A 1 92 ? -5.646 5.211 47.572 1.00 6.21 91 VAL A C 1
ATOM 724 O O . VAL A 1 92 ? -4.642 5.198 46.852 1.00 5.87 91 VAL A O 1
ATOM 728 N N . VAL A 1 93 ? -5.665 5.776 48.783 1.00 6.72 92 VAL A N 1
ATOM 729 C CA . VAL A 1 93 ? -4.464 6.304 49.420 1.00 7.75 92 VAL A CA 1
ATOM 730 C C . VAL A 1 93 ? -4.309 5.791 50.828 1.00 6.77 92 VAL A C 1
ATOM 731 O O . VAL A 1 93 ? -5.271 5.661 51.571 1.00 7.36 92 VAL A O 1
ATOM 735 N N . LEU A 1 94 ? -3.069 5.450 51.154 1.00 6.33 93 LEU A N 1
ATOM 736 C CA . LEU A 1 94 ? -2.602 5.192 52.509 1.00 6.75 93 LEU A CA 1
ATOM 737 C C . LEU A 1 94 ? -1.561 6.291 52.789 1.00 6.67 93 LEU A C 1
ATOM 738 O O . LEU A 1 94 ? -0.560 6.402 52.098 1.00 7.51 93 LEU A O 1
ATOM 743 N N . ALA A 1 95 ? -1.801 7.122 53.804 1.00 7.75 94 ALA A N 1
ATOM 744 C CA . ALA A 1 95 ? -0.921 8.231 54.095 1.00 8.94 94 ALA A CA 1
ATOM 745 C C . ALA A 1 95 ? -0.562 8.214 55.572 1.00 8.25 94 ALA A C 1
ATOM 746 O O . ALA A 1 95 ? -1.442 8.248 56.410 1.00 9.10 94 ALA A O 1
ATOM 748 N N . ILE A 1 96 ? 0.745 8.088 55.837 1.00 6.85 95 ILE A N 1
ATOM 749 C CA . ILE A 1 96 ? 1.242 8.003 57.227 1.00 7.92 95 ILE A CA 1
ATOM 750 C C . ILE A 1 96 ? 1.958 9.306 57.539 1.00 8.77 95 ILE A C 1
ATOM 751 O O . ILE A 1 96 ? 2.741 9.784 56.787 1.00 9.11 95 ILE A O 1
ATOM 756 N N . HIS A 1 97 ? 1.631 9.846 58.702 1.00 8.80 96 HIS A N 1
ATOM 757 C CA . HIS A 1 97 ? 2.169 11.124 59.151 1.00 10.76 96 HIS A CA 1
ATOM 758 C C . HIS A 1 97 ? 2.898 11.022 60.486 1.00 9.28 96 HIS A C 1
ATOM 759 O O . HIS A 1 97 ? 2.299 10.583 61.476 1.00 11.47 96 HIS A O 1
ATOM 766 N N . ARG A 1 98 ? 4.165 11.424 60.469 1.00 12.02 97 ARG A N 1
ATOM 767 C CA . ARG A 1 98 ? 5.006 11.411 61.706 1.00 10.75 97 ARG A CA 1
ATOM 768 C C . ARG A 1 98 ? 5.072 12.877 62.121 1.00 11.00 97 ARG A C 1
ATOM 769 O O . ARG A 1 98 ? 5.580 13.745 61.404 1.00 11.28 97 ARG A O 1
ATOM 777 N N . TYR A 1 99 ? 4.467 13.127 63.282 1.00 11.61 98 TYR A N 1
ATOM 778 C CA . TYR A 1 99 ? 4.305 14.486 63.747 1.00 12.64 98 TYR A CA 1
ATOM 779 C C . TYR A 1 99 ? 5.561 15.052 64.396 1.00 14.82 98 TYR A C 1
ATOM 780 O O . TYR A 1 99 ? 6.374 14.331 64.896 1.00 16.32 98 TYR A O 1
ATOM 789 N N A THR A 1 100 ? 5.648 16.376 64.370 0.50 16.99 99 THR A N 1
ATOM 790 N N B THR A 1 100 ? 5.663 16.370 64.377 0.50 16.59 99 THR A N 1
ATOM 791 C CA A THR A 1 100 ? 6.743 17.098 65.035 0.50 18.68 99 THR A CA 1
ATOM 792 C CA B THR A 1 100 ? 6.742 17.061 65.089 0.50 17.69 99 THR A CA 1
ATOM 793 C C A THR A 1 100 ? 6.497 17.137 66.545 0.50 20.38 99 THR A C 1
ATOM 794 C C B THR A 1 100 ? 6.462 16.923 66.577 0.50 19.18 99 THR A C 1
ATOM 795 O O A THR A 1 100 ? 7.442 17.100 67.328 0.50 22.41 99 THR A O 1
ATOM 796 O O B THR A 1 100 ? 7.322 16.525 67.388 0.50 18.54 99 THR A O 1
ATOM 803 N N . LYS A 1 101 ? 5.226 17.228 66.932 1.00 19.43 100 LYS A N 1
ATOM 804 C CA . LYS A 1 101 ? 4.793 17.031 68.321 1.00 22.05 100 LYS A CA 1
ATOM 805 C C . LYS A 1 101 ? 4.803 15.552 68.659 1.00 22.12 100 LYS A C 1
ATOM 806 O O . LYS A 1 101 ? 4.573 14.701 67.796 1.00 18.33 100 LYS A O 1
ATOM 812 N N . GLU A 1 102 ? 5.009 15.239 69.934 1.00 19.12 101 GLU A N 1
ATOM 813 C CA . GLU A 1 102 ? 5.043 13.861 70.423 1.00 18.33 101 GLU A CA 1
ATOM 814 C C . GLU A 1 102 ? 3.680 13.211 70.508 1.00 19.59 101 GLU A C 1
ATOM 815 O O . GLU A 1 102 ? 2.916 13.414 71.446 1.00 19.67 101 GLU A O 1
ATOM 818 N N . ARG A 1 103 ? 3.361 12.420 69.492 1.00 14.30 102 ARG A N 1
ATOM 819 C CA . ARG A 1 103 ? 2.096 11.687 69.426 1.00 14.64 102 ARG A CA 1
ATOM 820 C C . ARG A 1 103 ? 2.273 10.577 68.404 1.00 13.30 102 ARG A C 1
ATOM 821 O O . ARG A 1 103 ? 3.183 10.670 67.582 1.00 15.47 102 ARG A O 1
ATOM 829 N N . PRO A 1 104 ? 1.442 9.535 68.489 1.00 13.82 103 PRO A N 1
ATOM 830 C CA . PRO A 1 104 ? 1.584 8.446 67.543 1.00 14.26 103 PRO A CA 1
ATOM 831 C C . PRO A 1 104 ? 1.435 8.904 66.081 1.00 14.12 103 PRO A C 1
ATOM 832 O O . PRO A 1 104 ? 0.797 9.909 65.773 1.00 14.36 103 PRO A O 1
ATOM 836 N N . ASP A 1 105 ? 2.035 8.139 65.190 1.00 13.31 104 ASP A N 1
ATOM 837 C CA . ASP A 1 105 ? 1.832 8.409 63.783 1.00 10.81 104 ASP A CA 1
ATOM 838 C C . ASP A 1 105 ? 0.336 8.428 63.448 1.00 10.41 104 ASP A C 1
ATOM 839 O O . ASP A 1 105 ? -0.458 7.587 63.893 1.00 13.32 104 ASP A O 1
ATOM 844 N N . GLY A 1 106 ? -0.025 9.328 62.552 1.00 9.76 105 GLY A N 1
ATOM 845 C CA . GLY A 1 106 ? -1.394 9.486 62.148 1.00 8.97 105 GLY A CA 1
ATOM 846 C C . GLY A 1 106 ? -1.599 8.846 60.780 1.00 8.98 105 GLY A C 1
ATOM 847 O O . GLY A 1 106 ? -0.826 9.107 59.862 1.00 10.92 105 GLY A O 1
ATOM 848 N N . ILE A 1 107 ? -2.585 7.976 60.714 1.00 8.85 106 ILE A N 1
ATOM 849 C CA . ILE A 1 107 ? -2.832 7.222 59.484 1.00 9.79 106 ILE A CA 1
ATOM 850 C C . ILE A 1 107 ? -4.148 7.625 58.859 1.00 8.15 106 ILE A C 1
ATOM 851 O O . ILE A 1 107 ? -5.171 7.624 59.524 1.00 9.99 106 ILE A O 1
ATOM 856 N N . LEU A 1 108 ? -4.082 7.955 57.552 1.00 8.18 107 LEU A N 1
ATOM 857 C CA . LEU A 1 108 ? -5.247 8.230 56.736 1.00 8.02 107 LEU A CA 1
ATOM 858 C C . LEU A 1 108 ? -5.404 7.092 55.726 1.00 6.86 107 LEU A C 1
ATOM 859 O O . LEU A 1 108 ? -4.471 6.746 55.012 1.00 8.62 107 LEU A O 1
ATOM 864 N N . TYR A 1 109 ? -6.594 6.520 55.722 1.00 7.33 108 TYR A N 1
ATOM 865 C CA . TYR A 1 109 ? -7.043 5.557 54.704 1.00 5.47 108 TYR A CA 1
ATOM 866 C C . TYR A 1 109 ? -8.090 6.268 53.884 1.00 8.30 108 TYR A C 1
ATOM 867 O O . TYR A 1 109 ? -9.118 6.662 54.421 1.00 8.71 108 TYR A O 1
ATOM 876 N N . GLY A 1 110 ? -7.826 6.508 52.604 1.00 9.01 109 GLY A N 1
ATOM 877 C CA . GLY A 1 110 ? -8.709 7.372 51.861 1.00 9.83 109 GLY A CA 1
ATOM 878 C C . GLY A 1 110 ? -8.939 6.949 50.425 1.00 7.28 109 GLY A C 1
ATOM 879 O O . GLY A 1 110 ? -8.336 5.977 49.933 1.00 7.89 109 GLY A O 1
ATOM 880 N N . GLN A 1 111 ? -9.823 7.687 49.799 1.00 6.91 110 GLN A N 1
ATOM 881 C CA . GLN A 1 111 ? -10.116 7.593 48.371 1.00 7.69 110 GLN A CA 1
ATOM 882 C C . GLN A 1 111 ? -9.999 8.967 47.774 1.00 7.74 110 GLN A C 1
ATOM 883 O O . GLN A 1 111 ? -10.518 9.934 48.362 1.00 10.66 110 GLN A O 1
ATOM 889 N N . TYR A 1 112 ? -9.384 9.089 46.627 1.00 7.27 111 TYR A N 1
ATOM 890 C CA . TYR A 1 112 ? -9.403 10.319 45.883 1.00 7.86 111 TYR A CA 1
ATOM 891 C C . TYR A 1 112 ? -10.287 10.221 44.675 1.00 8.75 111 TYR A C 1
ATOM 892 O O . TYR A 1 112 ? -10.137 9.307 43.888 1.00 7.47 111 TYR A O 1
ATOM 901 N N . PHE A 1 113 ? -11.143 11.226 44.519 1.00 8.15 112 PHE A N 1
ATOM 902 C CA . PHE A 1 113 ? -11.976 11.391 43.337 1.00 9.43 112 PHE A CA 1
ATOM 903 C C . PHE A 1 113 ? -11.474 12.657 42.667 1.00 9.48 112 PHE A C 1
ATOM 904 O O . PHE A 1 113 ? -11.712 13.757 43.150 1.00 10.17 112 PHE A O 1
ATOM 912 N N . ASP A 1 114 ? -10.784 12.506 41.556 1.00 8.11 113 ASP A N 1
ATOM 913 C CA . ASP A 1 114 ? -10.107 13.574 40.882 1.00 8.90 113 ASP A CA 1
ATOM 914 C C . ASP A 1 114 ? -10.599 13.780 39.458 1.00 10.83 113 ASP A C 1
ATOM 915 O O . ASP A 1 114 ? -11.090 12.849 38.812 1.00 10.02 113 ASP A O 1
ATOM 920 N N . THR A 1 115 ? -10.502 15.021 38.991 1.00 10.80 114 THR A N 1
ATOM 921 C CA . THR A 1 115 ? -10.526 15.325 37.568 1.00 10.72 114 THR A CA 1
ATOM 922 C C . THR A 1 115 ? -9.215 15.992 37.221 1.00 8.92 114 THR A C 1
ATOM 923 O O . THR A 1 115 ? -8.798 16.978 37.889 1.00 10.18 114 THR A O 1
ATOM 927 N N . VAL A 1 116 ? -8.560 15.408 36.235 1.00 9.09 115 VAL A N 1
ATOM 928 C CA . VAL A 1 116 ? -7.302 15.856 35.698 1.00 10.83 115 VAL A CA 1
ATOM 929 C C . VAL A 1 116 ? -7.502 16.342 34.248 1.00 11.29 115 VAL A C 1
ATOM 930 O O . VAL A 1 116 ? -8.358 15.853 33.502 1.00 10.79 115 VAL A O 1
ATOM 934 N N . VAL A 1 117 ? -6.725 17.352 33.888 1.00 12.24 116 VAL A N 1
ATOM 935 C CA . VAL A 1 117 ? -6.759 17.929 32.545 1.00 11.03 116 VAL A CA 1
ATOM 936 C C . VAL A 1 117 ? -5.361 18.055 32.024 1.00 12.79 116 VAL A C 1
ATOM 937 O O . VAL A 1 117 ? -4.437 18.281 32.774 1.00 11.59 116 VAL A O 1
ATOM 941 N N . LYS A 1 118 ? -5.211 17.925 30.712 1.00 10.63 117 LYS A N 1
ATOM 942 C CA . LYS A 1 118 ? -3.913 18.015 30.081 1.00 10.74 117 LYS A CA 1
ATOM 943 C C . LYS A 1 118 ? -3.735 19.367 29.431 1.00 13.90 117 LYS A C 1
ATOM 944 O O . LYS A 1 118 ? -4.516 19.770 28.568 1.00 15.94 117 LYS A O 1
ATOM 950 N N . VAL A 1 119 ? -2.697 20.049 29.872 1.00 13.64 118 VAL A N 1
ATOM 951 C CA . VAL A 1 119 ? -2.420 21.410 29.398 1.00 17.12 118 VAL A CA 1
ATOM 952 C C . VAL A 1 119 ? -0.968 21.533 28.990 1.00 18.04 118 VAL A C 1
ATOM 953 O O . VAL A 1 119 ? -0.078 21.247 29.764 1.00 16.04 118 VAL A O 1
ATOM 957 N N A ASP A 1 120 ? -0.744 21.933 27.737 0.50 20.71 119 ASP A N 1
ATOM 958 N N B ASP A 1 120 ? -0.749 21.950 27.741 0.50 20.76 119 ASP A N 1
ATOM 959 C CA A ASP A 1 120 ? 0.604 22.161 27.219 0.50 22.26 119 ASP A CA 1
ATOM 960 C CA B ASP A 1 120 ? 0.597 22.144 27.203 0.50 22.39 119 ASP A CA 1
ATOM 961 C C A ASP A 1 120 ? 1.513 20.963 27.517 0.50 19.98 119 ASP A C 1
ATOM 962 C C B ASP A 1 120 ? 1.510 20.960 27.520 0.50 20.08 119 ASP A C 1
ATOM 963 O O A ASP A 1 120 ? 2.669 21.116 27.910 0.50 20.82 119 ASP A O 1
ATOM 964 O O B ASP A 1 120 ? 2.661 21.120 27.924 0.50 20.91 119 ASP A O 1
ATOM 973 N N . GLY A 1 121 ? 0.954 19.770 27.356 1.00 18.05 120 GLY A N 1
ATOM 974 C CA . GLY A 1 121 ? 1.725 18.543 27.464 1.00 19.27 120 GLY A CA 1
ATOM 975 C C . GLY A 1 121 ? 1.807 17.927 28.840 1.00 17.23 120 GLY A C 1
ATOM 976 O O . GLY A 1 121 ? 2.447 16.893 28.992 1.00 18.89 120 GLY A O 1
ATOM 977 N N . GLN A 1 122 ? 1.199 18.590 29.816 1.00 17.45 121 GLN A N 1
ATOM 978 C CA . GLN A 1 122 ? 1.258 18.151 31.227 1.00 14.42 121 GLN A CA 1
ATOM 979 C C . GLN A 1 122 ? -0.115 17.958 31.842 1.00 14.43 121 GLN A C 1
ATOM 980 O O . GLN A 1 122 ? -0.982 18.832 31.798 1.00 15.64 121 GLN A O 1
ATOM 986 N N . TRP A 1 123 ? -0.306 16.795 32.468 1.00 12.61 122 TRP A N 1
ATOM 987 C CA . TRP A 1 123 ? -1.510 16.581 33.253 1.00 11.22 122 TRP A CA 1
ATOM 988 C C . TRP A 1 123 ? -1.427 17.334 34.553 1.00 12.33 122 TRP A C 1
ATOM 989 O O . TRP A 1 123 ? -0.393 17.368 35.215 1.00 11.81 122 TRP A O 1
ATOM 1000 N N . LYS A 1 124 ? -2.539 17.918 34.915 1.00 11.16 123 LYS A N 1
ATOM 1001 C CA . LYS A 1 124 ? -2.699 18.692 36.130 1.00 10.50 123 LYS A CA 1
ATOM 1002 C C . LYS A 1 124 ? -4.032 18.411 36.744 1.00 11.80 123 LYS A C 1
ATOM 1003 O O . LYS A 1 124 ? -4.976 18.024 36.062 1.00 12.57 123 LYS A O 1
ATOM 1009 N N . PHE A 1 125 ? -4.089 18.589 38.053 1.00 10.21 124 PHE A N 1
ATOM 1010 C CA . PHE A 1 125 ? -5.350 18.521 38.742 1.00 9.73 124 PHE A CA 1
ATOM 1011 C C . PHE A 1 125 ? -6.237 19.711 38.502 1.00 11.54 124 PHE A C 1
ATOM 1012 O O . PHE A 1 125 ? -5.837 20.845 38.701 1.00 13.29 124 PHE A O 1
ATOM 1020 N N . LYS A 1 126 ? -7.485 19.425 38.141 1.00 12.77 125 LYS A N 1
ATOM 1021 C CA . LYS A 1 126 ? -8.526 20.474 38.110 1.00 13.03 125 LYS A CA 1
ATOM 1022 C C . LYS A 1 126 ? -9.415 20.393 39.348 1.00 12.56 125 LYS A C 1
ATOM 1023 O O . LYS A 1 126 ? -9.812 21.385 39.920 1.00 13.45 125 LYS A O 1
ATOM 1029 N N . ARG A 1 127 ? -9.718 19.170 39.793 1.00 11.41 126 ARG A N 1
ATOM 1030 C CA . ARG A 1 127 ? -10.420 18.958 41.040 1.00 11.95 126 ARG A CA 1
ATOM 1031 C C . ARG A 1 127 ? -9.862 17.733 41.745 1.00 11.37 126 ARG A C 1
ATOM 1032 O O . ARG A 1 127 ? -9.565 16.743 41.101 1.00 12.32 126 ARG A O 1
ATOM 1040 N N . ARG A 1 128 ? -9.696 17.838 43.063 1.00 11.84 127 ARG A N 1
ATOM 1041 C CA . ARG A 1 128 ? -9.444 16.680 43.934 1.00 9.99 127 ARG A CA 1
ATOM 1042 C C . ARG A 1 128 ? -10.422 16.682 45.071 1.00 13.15 127 ARG A C 1
ATOM 1043 O O . ARG A 1 128 ? -10.547 17.691 45.794 1.00 14.36 127 ARG A O 1
ATOM 1051 N N . GLU A 1 129 ? -11.068 15.554 45.284 1.00 10.11 128 GLU A N 1
ATOM 1052 C CA . GLU A 1 129 ? -11.958 15.377 46.388 1.00 11.42 128 GLU A CA 1
ATOM 1053 C C . GLU A 1 129 ? -11.476 14.168 47.176 1.00 13.31 128 GLU A C 1
ATOM 1054 O O . GLU A 1 129 ? -11.436 13.050 46.666 1.00 12.13 128 GLU A O 1
ATOM 1060 N N . LEU A 1 130 ? -11.052 14.387 48.411 1.00 10.05 129 LEU A N 1
ATOM 1061 C CA . LEU A 1 130 ? -10.658 13.305 49.303 1.00 8.31 129 LEU A CA 1
ATOM 1062 C C . LEU A 1 130 ? -11.826 12.833 50.066 1.00 10.57 129 LEU A C 1
ATOM 1063 O O . LEU A 1 130 ? -12.530 13.655 50.715 1.00 11.96 129 LEU A O 1
ATOM 1068 N N . ARG A 1 131 ? -12.073 11.523 50.024 1.00 8.90 130 ARG A N 1
ATOM 1069 C CA . ARG A 1 131 ? -13.088 10.877 50.849 1.00 7.93 130 ARG A CA 1
ATOM 1070 C C . ARG A 1 131 ? -12.335 10.002 51.843 1.00 8.87 130 ARG A C 1
ATOM 1071 O O . ARG A 1 131 ? -11.442 9.268 51.480 1.00 9.78 130 ARG A O 1
ATOM 1079 N N . THR A 1 132 ? -12.637 10.145 53.132 1.00 9.31 131 THR A N 1
ATOM 1080 C CA . THR A 1 132 ? -11.909 9.507 54.192 1.00 8.37 131 THR A CA 1
ATOM 1081 C C . THR A 1 132 ? -12.611 8.237 54.628 1.00 10.50 131 THR A C 1
ATOM 1082 O O . THR A 1 132 ? -13.712 8.232 55.162 1.00 11.52 131 THR A O 1
ATOM 1086 N N . THR A 1 133 ? -11.985 7.118 54.321 1.00 9.55 132 THR A N 1
ATOM 1087 C CA . THR A 1 133 ? -12.491 5.810 54.674 1.00 10.22 132 THR A CA 1
ATOM 1088 C C . THR A 1 133 ? -12.438 5.581 56.153 1.00 10.61 132 THR A C 1
ATOM 1089 O O . THR A 1 133 ? -13.387 5.093 56.757 1.00 13.33 132 THR A O 1
ATOM 1109 N N . THR A 1 135 ? -9.534 6.780 59.742 1.00 9.46 134 THR A N 1
ATOM 1110 C CA . THR A 1 135 ? -8.251 7.308 60.209 1.00 9.90 134 THR A CA 1
ATOM 1111 C C . THR A 1 135 ? -7.869 6.723 61.568 1.00 9.08 134 THR A C 1
ATOM 1112 O O . THR A 1 135 ? -8.721 6.205 62.322 1.00 11.14 134 THR A O 1
ATOM 1116 N N . THR A 1 136 ? -6.580 6.804 61.844 1.00 9.12 135 THR A N 1
ATOM 1117 C CA . THR A 1 136 ? -6.042 6.371 63.123 1.00 10.81 135 THR A CA 1
ATOM 1118 C C . THR A 1 136 ? -5.080 7.379 63.665 1.00 10.58 135 THR A C 1
ATOM 1119 O O . THR A 1 136 ? -4.091 7.755 63.036 1.00 10.74 135 THR A O 1
ATOM 1123 N N . ASP A 1 137 ? -5.381 7.803 64.899 1.00 11.72 136 ASP A N 1
ATOM 1124 C CA . ASP A 1 137 ? -4.506 8.727 65.634 1.00 12.69 136 ASP A CA 1
ATOM 1125 C C . ASP A 1 137 ? -4.223 9.989 64.835 1.00 13.60 136 ASP A C 1
ATOM 1126 O O . ASP A 1 137 ? -3.175 10.614 64.956 1.00 13.18 136 ASP A O 1
ATOM 1131 N N . TYR A 1 138 ? -5.223 10.398 64.055 1.00 10.51 137 TYR A N 1
ATOM 1132 C CA . TYR A 1 138 ? -5.040 11.451 63.090 1.00 12.13 137 TYR A CA 1
ATOM 1133 C C . TYR A 1 138 ? -5.386 12.847 63.632 1.00 12.23 137 TYR A C 1
ATOM 1134 O O . TYR A 1 138 ? -5.965 12.967 64.742 1.00 13.69 137 TYR A O 1
ATOM 1143 N N . HIS A 1 139 ? -5.005 13.856 62.866 1.00 11.17 138 HIS A N 1
ATOM 1144 C CA . HIS A 1 139 ? -5.063 15.283 63.331 1.00 12.64 138 HIS A CA 1
ATOM 1145 C C . HIS A 1 139 ? -6.169 16.071 62.696 1.00 14.35 138 HIS A C 1
ATOM 1146 O O . HIS A 1 139 ? -6.312 17.270 62.888 1.00 13.11 138 HIS A O 1
ATOM 1153 N N . VAL A 1 140 ? -6.951 15.402 61.873 1.00 13.48 139 VAL A N 1
ATOM 1154 C CA . VAL A 1 140 ? -8.083 16.028 61.227 1.00 13.24 139 VAL A CA 1
ATOM 1155 C C . VAL A 1 140 ? -9.342 15.267 61.559 1.00 13.87 139 VAL A C 1
ATOM 1156 O O . VAL A 1 140 ? -9.434 14.043 61.407 1.00 15.80 139 VAL A O 1
ATOM 1160 N N . ARG A 1 141 ? -10.316 15.990 62.104 1.00 13.90 140 ARG A N 1
ATOM 1161 C CA . ARG A 1 141 ? -11.575 15.395 62.493 1.00 15.56 140 ARG A CA 1
ATOM 1162 C C . ARG A 1 141 ? -12.631 15.404 61.400 1.00 16.11 140 ARG A C 1
ATOM 1163 O O . ARG A 1 141 ? -13.292 14.402 61.167 1.00 20.36 140 ARG A O 1
ATOM 1166 N N . ALA A 1 142 ? -12.786 16.539 60.755 1.00 13.60 141 ALA A N 1
ATOM 1167 C CA . ALA A 1 142 ? -13.775 16.713 59.699 1.00 16.70 141 ALA A CA 1
ATOM 1168 C C . ALA A 1 142 ? -13.351 15.874 58.503 1.00 18.30 141 ALA A C 1
ATOM 1169 O O . ALA A 1 142 ? -12.167 15.665 58.235 1.00 20.47 141 ALA A O 1
ATOM 1171 N N . ALA A 1 143 ? -14.350 15.369 57.791 1.00 14.50 142 ALA A N 1
ATOM 1172 C CA . ALA A 1 143 ? -14.050 14.575 56.604 1.00 16.07 142 ALA A CA 1
ATOM 1173 C C . ALA A 1 143 ? -15.247 14.438 55.698 1.00 16.78 142 ALA A C 1
ATOM 1174 O O . ALA A 1 143 ? -16.400 14.548 56.122 1.00 16.33 142 ALA A O 1
ATOM 1176 N N . ASN A 1 144 ? -14.957 14.172 54.413 1.00 13.18 143 ASN A N 1
ATOM 1177 C CA . ASN A 1 144 ? -15.997 13.781 53.455 1.00 12.72 143 ASN A CA 1
ATOM 1178 C C . ASN A 1 144 ? -16.131 12.272 53.565 1.00 12.98 143 ASN A C 1
ATOM 1179 O O . ASN A 1 144 ? -15.145 11.560 53.453 1.00 13.09 143 ASN A O 1
ATOM 1184 N N . PRO A 1 145 ? -17.325 11.736 53.798 1.00 10.96 144 PRO A N 1
ATOM 1185 C CA . PRO A 1 145 ? -17.439 10.289 53.919 1.00 12.06 144 PRO A CA 1
ATOM 1186 C C . PRO A 1 145 ? -17.327 9.620 52.557 1.00 10.31 144 PRO A C 1
ATOM 1187 O O . PRO A 1 145 ? -17.520 10.234 51.534 1.00 10.71 144 PRO A O 1
ATOM 1191 N N . ILE A 1 146 ? -16.981 8.327 52.578 1.00 11.08 145 ILE A N 1
ATOM 1192 C CA . ILE A 1 146 ? -16.943 7.576 51.318 1.00 9.51 145 ILE A CA 1
ATOM 1193 C C . ILE A 1 146 ? -18.318 7.229 50.792 1.00 10.55 145 ILE A C 1
ATOM 1194 O O . ILE A 1 146 ? -18.499 6.969 49.623 1.00 11.99 145 ILE A O 1
ATOM 1199 N N . GLY A 1 147 ? -19.303 7.242 51.686 1.00 11.62 146 GLY A N 1
ATOM 1200 C CA . GLY A 1 147 ? -20.673 6.894 51.305 1.00 10.90 146 GLY A CA 1
ATOM 1201 C C . GLY A 1 147 ? -20.958 5.400 51.422 1.00 10.50 146 GLY A C 1
ATOM 1202 O O . GLY A 1 147 ? -21.754 4.847 50.649 1.00 12.90 146 GLY A O 1
ATOM 1203 N N . ARG A 1 148 ? -20.322 4.758 52.380 1.00 12.07 147 ARG A N 1
ATOM 1204 C CA . ARG A 1 148 ? -20.480 3.311 52.620 1.00 10.60 147 ARG A CA 1
ATOM 1205 C C . ARG A 1 148 ? -21.945 2.960 52.894 1.00 13.81 147 ARG A C 1
ATOM 1206 O O . ARG A 1 148 ? -22.591 3.618 53.707 1.00 14.99 147 ARG A O 1
ATOM 1214 N N . ALA A 1 149 ? -22.443 1.919 52.252 1.00 12.91 148 ALA A N 1
ATOM 1215 C CA . ALA A 1 149 ? -23.849 1.492 52.440 1.00 15.50 148 ALA A CA 1
ATOM 1216 C C . ALA A 1 149 ? -23.982 0.927 53.828 1.00 21.25 148 ALA A C 1
ATOM 1217 O O . ALA A 1 149 ? -23.101 0.278 54.335 1.00 20.20 148 ALA A O 1
ATOM 1219 N N . GLU A 1 150 ? -25.127 1.216 54.449 1.00 28.19 149 GLU A N 1
ATOM 1220 C CA . GLU A 1 150 ? -25.419 0.748 55.803 1.00 33.00 149 GLU A CA 1
ATOM 1221 C C . GLU A 1 150 ? -26.304 -0.495 55.709 1.00 35.94 149 GLU A C 1
ATOM 1222 O O . GLU A 1 150 ? -26.072 -1.373 54.865 1.00 35.96 149 GLU A O 1
ATOM 1229 N N . THR B 1 3 ? -23.263 20.148 -18.736 1.00 39.86 2 THR B N 1
ATOM 1230 C CA . THR B 1 3 ? -24.179 20.459 -17.644 1.00 37.24 2 THR B CA 1
ATOM 1231 C C . THR B 1 3 ? -24.707 19.153 -17.087 1.00 34.13 2 THR B C 1
ATOM 1232 O O . THR B 1 3 ? -24.711 18.903 -15.886 1.00 27.97 2 THR B O 1
ATOM 1236 N N . ASP B 1 4 ? -25.188 18.330 -17.991 1.00 32.26 3 ASP B N 1
ATOM 1237 C CA . ASP B 1 4 ? -25.783 17.059 -17.628 1.00 31.46 3 ASP B CA 1
ATOM 1238 C C . ASP B 1 4 ? -24.801 16.191 -16.840 1.00 31.56 3 ASP B C 1
ATOM 1239 O O . ASP B 1 4 ? -25.179 15.538 -15.859 1.00 28.82 3 ASP B O 1
ATOM 1241 N N . THR B 1 5 ? -23.535 16.201 -17.238 1.00 31.02 4 THR B N 1
ATOM 1242 C CA . THR B 1 5 ? -22.556 15.317 -16.589 1.00 30.49 4 THR B CA 1
ATOM 1243 C C . THR B 1 5 ? -22.233 15.871 -15.214 1.00 27.10 4 THR B C 1
ATOM 1244 O O . THR B 1 5 ? -22.055 15.146 -14.235 1.00 24.10 4 THR B O 1
ATOM 1248 N N . ASN B 1 6 ? -22.147 17.175 -15.168 1.00 23.92 5 ASN B N 1
ATOM 1249 C CA . ASN B 1 6 ? -21.952 17.911 -13.946 1.00 23.13 5 ASN B CA 1
ATOM 1250 C C . ASN B 1 6 ? -22.999 17.512 -12.876 1.00 19.53 5 ASN B C 1
ATOM 1251 O O . ASN B 1 6 ? -22.718 17.142 -11.726 1.00 15.56 5 ASN B O 1
ATOM 1256 N N . LEU B 1 7 ? -24.243 17.612 -13.285 1.00 16.35 6 LEU B N 1
ATOM 1257 C CA . LEU B 1 7 ? -25.355 17.226 -12.400 1.00 13.51 6 LEU B CA 1
ATOM 1258 C C . LEU B 1 7 ? -25.276 15.772 -11.962 1.00 13.97 6 LEU B C 1
ATOM 1259 O O . LEU B 1 7 ? -25.502 15.417 -10.783 1.00 12.90 6 LEU B O 1
ATOM 1264 N N . VAL B 1 8 ? -24.988 14.896 -12.890 1.00 14.28 7 VAL B N 1
ATOM 1265 C CA . VAL B 1 8 ? -24.849 13.482 -12.595 1.00 13.82 7 VAL B CA 1
ATOM 1266 C C . VAL B 1 8 ? -23.727 13.231 -11.578 1.00 14.13 7 VAL B C 1
ATOM 1267 O O . VAL B 1 8 ? -23.863 12.446 -10.632 1.00 12.82 7 VAL B O 1
ATOM 1271 N N . GLU B 1 9 ? -22.601 13.891 -11.790 1.00 13.02 8 GLU B N 1
ATOM 1272 C CA . GLU B 1 9 ? -21.444 13.661 -10.933 1.00 13.07 8 GLU B CA 1
ATOM 1273 C C . GLU B 1 9 ? -21.705 14.231 -9.532 1.00 12.00 8 GLU B C 1
ATOM 1274 O O . GLU B 1 9 ? -21.231 13.682 -8.552 1.00 13.61 8 GLU B O 1
ATOM 1288 N N . ARG B 1 11 ? -24.561 14.130 -8.036 1.00 9.63 10 ARG B N 1
ATOM 1289 C CA . ARG B 1 11 ? -25.307 13.032 -7.418 1.00 10.16 10 ARG B CA 1
ATOM 1290 C C . ARG B 1 11 ? -24.410 11.890 -7.003 1.00 10.04 10 ARG B C 1
ATOM 1291 O O . ARG B 1 11 ? -24.576 11.323 -5.929 1.00 9.88 10 ARG B O 1
ATOM 1299 N N . ALA B 1 12 ? -23.449 11.529 -7.847 1.00 11.06 11 ALA B N 1
ATOM 1300 C CA . ALA B 1 12 ? -22.564 10.434 -7.533 1.00 9.96 11 ALA B CA 1
ATOM 1301 C C . ALA B 1 12 ? -21.652 10.747 -6.317 1.00 8.57 11 ALA B C 1
ATOM 1302 O O . ALA B 1 12 ? -21.416 9.895 -5.482 1.00 10.36 11 ALA B O 1
ATOM 1304 N N . ILE B 1 13 ? -21.181 11.993 -6.224 1.00 9.37 12 ILE B N 1
ATOM 1305 C CA . ILE B 1 13 ? -20.353 12.416 -5.095 1.00 8.15 12 ILE B CA 1
ATOM 1306 C C . ILE B 1 13 ? -21.146 12.386 -3.792 1.00 7.17 12 ILE B C 1
ATOM 1307 O O . ILE B 1 13 ? -20.693 11.855 -2.784 1.00 9.09 12 ILE B O 1
ATOM 1312 N N . GLU B 1 14 ? -22.341 12.961 -3.841 1.00 7.07 13 GLU B N 1
ATOM 1313 C CA . GLU B 1 14 ? -23.218 12.929 -2.663 1.00 8.53 13 GLU B CA 1
ATOM 1314 C C . GLU B 1 14 ? -23.524 11.486 -2.250 1.00 8.67 13 GLU B C 1
ATOM 1315 O O . GLU B 1 14 ? -23.455 11.171 -1.068 1.00 7.58 13 GLU B O 1
ATOM 1321 N N . ARG B 1 15 ? -23.827 10.635 -3.215 1.00 8.87 14 ARG B N 1
ATOM 1322 C CA . ARG B 1 15 ? -24.117 9.236 -2.938 1.00 7.62 14 ARG B CA 1
ATOM 1323 C C . ARG B 1 15 ? -22.954 8.592 -2.204 1.00 8.07 14 ARG B C 1
ATOM 1324 O O . ARG B 1 15 ? -23.075 7.818 -1.223 1.00 9.35 14 ARG B O 1
ATOM 1348 N N . PHE B 1 18 ? -22.691 9.706 1.340 1.00 8.75 17 PHE B N 1
ATOM 1349 C CA . PHE B 1 18 ? -23.747 9.066 2.135 1.00 7.66 17 PHE B CA 1
ATOM 1350 C C . PHE B 1 18 ? -23.449 7.607 2.383 1.00 7.59 17 PHE B C 1
ATOM 1351 O O . PHE B 1 18 ? -23.731 7.071 3.497 1.00 8.07 17 PHE B O 1
ATOM 1359 N N . ASP B 1 19 ? -22.880 6.932 1.401 1.00 8.67 18 ASP B N 1
ATOM 1360 C CA . ASP B 1 19 ? -22.443 5.512 1.605 1.00 8.48 18 ASP B CA 1
ATOM 1361 C C . ASP B 1 19 ? -21.374 5.500 2.703 1.00 9.38 18 ASP B C 1
ATOM 1362 O O . ASP B 1 19 ? -21.327 4.593 3.551 1.00 10.71 18 ASP B O 1
ATOM 1367 N N . TYR B 1 20 ? -20.475 6.487 2.691 1.00 8.73 19 TYR B N 1
ATOM 1368 C CA . TYR B 1 20 ? -19.479 6.594 3.716 1.00 9.59 19 TYR B CA 1
ATOM 1369 C C . TYR B 1 20 ? -20.128 6.644 5.109 1.00 8.03 19 TYR B C 1
ATOM 1370 O O . TYR B 1 20 ? -19.807 5.851 6.006 1.00 9.23 19 TYR B O 1
ATOM 1379 N N . SER B 1 21 ? -21.080 7.553 5.298 1.00 7.95 20 SER B N 1
ATOM 1380 C CA . SER B 1 21 ? -21.690 7.706 6.583 1.00 7.76 20 SER B CA 1
ATOM 1381 C C . SER B 1 21 ? -22.517 6.493 6.982 1.00 7.01 20 SER B C 1
ATOM 1382 O O . SER B 1 21 ? -22.548 6.138 8.161 1.00 8.11 20 SER B O 1
ATOM 1385 N N . TYR B 1 22 ? -23.150 5.861 6.024 1.00 7.81 21 TYR B N 1
ATOM 1386 C CA . TYR B 1 22 ? -23.864 4.602 6.300 1.00 7.23 21 TYR B CA 1
ATOM 1387 C C . TYR B 1 22 ? -22.922 3.520 6.813 1.00 8.28 21 TYR B C 1
ATOM 1388 O O . TYR B 1 22 ? -23.123 2.914 7.873 1.00 8.80 21 TYR B O 1
ATOM 1397 N N . HIS B 1 23 ? -21.851 3.308 6.076 1.00 9.25 22 HIS B N 1
ATOM 1398 C CA . HIS B 1 23 ? -20.857 2.317 6.541 1.00 11.01 22 HIS B CA 1
ATOM 1399 C C . HIS B 1 23 ? -20.204 2.616 7.870 1.00 12.38 22 HIS B C 1
ATOM 1400 O O . HIS B 1 23 ? -19.836 1.702 8.638 1.00 11.37 22 HIS B O 1
ATOM 1407 N N . LEU B 1 24 ? -20.115 3.876 8.216 1.00 9.41 23 LEU B N 1
ATOM 1408 C CA . LEU B 1 24 ? -19.534 4.326 9.473 1.00 10.47 23 LEU B CA 1
ATOM 1409 C C . LEU B 1 24 ? -20.533 3.940 10.600 1.00 10.29 23 LEU B C 1
ATOM 1410 O O . LEU B 1 24 ? -20.163 3.312 11.606 1.00 11.15 23 LEU B O 1
ATOM 1415 N N . ASP B 1 25 ? -21.810 4.259 10.382 1.00 9.63 24 ASP B N 1
ATOM 1416 C CA . ASP B 1 25 ? -22.837 3.953 11.390 1.00 9.59 24 ASP B CA 1
ATOM 1417 C C . ASP B 1 25 ? -23.019 2.445 11.496 1.00 8.08 24 ASP B C 1
ATOM 1418 O O . ASP B 1 25 ? -23.433 1.938 12.542 1.00 9.89 24 ASP B O 1
ATOM 1431 N N . ASN B 1 27 ? -20.570 0.254 11.327 1.00 11.46 26 ASN B N 1
ATOM 1432 C CA . ASN B 1 27 ? -19.268 -0.309 11.761 1.00 11.59 26 ASN B CA 1
ATOM 1433 C C . ASN B 1 27 ? -18.684 -1.210 10.708 1.00 14.43 26 ASN B C 1
ATOM 1434 O O . ASN B 1 27 ? -18.373 -2.386 10.966 1.00 14.19 26 ASN B O 1
ATOM 1439 N N . HIS B 1 28 ? -18.518 -0.659 9.505 1.00 14.15 27 HIS B N 1
ATOM 1440 C CA . HIS B 1 28 ? -17.906 -1.337 8.383 1.00 14.25 27 HIS B CA 1
ATOM 1441 C C . HIS B 1 28 ? -16.563 -0.668 8.004 1.00 15.82 27 HIS B C 1
ATOM 1442 O O . HIS B 1 28 ? -16.470 -0.072 6.933 1.00 15.38 27 HIS B O 1
ATOM 1449 N N . PRO B 1 29 ? -15.511 -0.826 8.822 1.00 17.39 28 PRO B N 1
ATOM 1450 C CA . PRO B 1 29 ? -14.271 -0.091 8.533 1.00 17.28 28 PRO B CA 1
ATOM 1451 C C . PRO B 1 29 ? -13.632 -0.409 7.182 1.00 18.54 28 PRO B C 1
ATOM 1452 O O . PRO B 1 29 ? -12.925 0.452 6.606 1.00 19.94 28 PRO B O 1
ATOM 1456 N N . GLU B 1 30 ? -13.817 -1.620 6.669 1.00 17.37 29 GLU B N 1
ATOM 1457 C CA . GLU B 1 30 ? -13.165 -1.974 5.413 1.00 17.41 29 GLU B CA 1
ATOM 1458 C C . GLU B 1 30 ? -13.905 -1.352 4.215 1.00 17.77 29 GLU B C 1
ATOM 1459 O O . GLU B 1 30 ? -13.306 -0.996 3.203 1.00 17.71 29 GLU B O 1
ATOM 1465 N N . GLU B 1 31 ? -15.216 -1.172 4.353 1.00 16.04 30 GLU B N 1
ATOM 1466 C CA . GLU B 1 31 ? -15.977 -0.506 3.306 1.00 15.38 30 GLU B CA 1
ATOM 1467 C C . GLU B 1 31 ? -15.556 0.976 3.310 1.00 13.08 30 GLU B C 1
ATOM 1468 O O . GL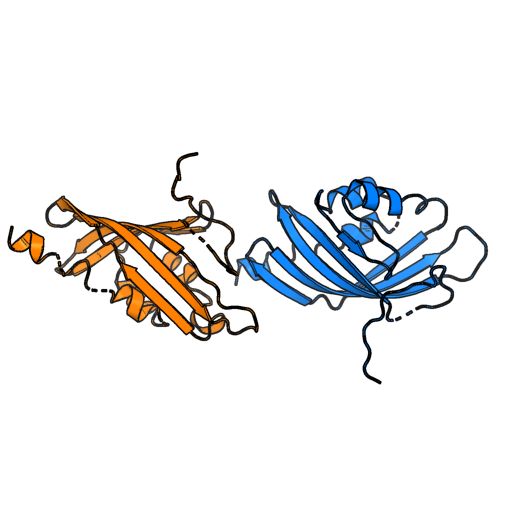U B 1 31 ? -15.494 1.629 2.255 1.00 15.30 30 GLU B O 1
ATOM 1474 N N . LEU B 1 32 ? -15.277 1.487 4.495 1.00 13.00 31 LEU B N 1
ATOM 1475 C CA . LEU B 1 32 ? -14.855 2.915 4.670 1.00 11.13 31 LEU B CA 1
ATOM 1476 C C . LEU B 1 32 ? -13.534 3.149 3.982 1.00 13.50 31 LEU B C 1
ATOM 1477 O O . LEU B 1 32 ? -13.354 4.086 3.205 1.00 13.48 31 LEU B O 1
ATOM 1482 N N . ALA B 1 33 ? -12.578 2.255 4.239 1.00 15.03 32 ALA B N 1
ATOM 1483 C CA . ALA B 1 33 ? -11.238 2.460 3.723 1.00 16.16 32 ALA B CA 1
ATOM 1484 C C . ALA B 1 33 ? -11.245 2.389 2.208 1.00 13.73 32 ALA B C 1
ATOM 1485 O O . ALA B 1 33 ? -10.434 3.033 1.542 1.00 15.41 32 ALA B O 1
ATOM 1487 N N . ALA B 1 34 ? -12.157 1.597 1.655 1.00 12.98 33 ALA B N 1
ATOM 1488 C CA . ALA B 1 34 ? -12.316 1.441 0.212 1.00 13.37 33 ALA B CA 1
ATOM 1489 C C . ALA B 1 34 ? -12.783 2.709 -0.527 1.00 15.26 33 ALA B C 1
ATOM 1490 O O . ALA B 1 34 ? -12.718 2.803 -1.753 1.00 17.47 33 ALA B O 1
ATOM 1492 N N . LEU B 1 35 ? -13.286 3.664 0.247 1.00 13.15 34 LEU B N 1
ATOM 1493 C CA . LEU B 1 35 ? -13.785 4.914 -0.317 1.00 13.22 34 LEU B CA 1
ATOM 1494 C C . LEU B 1 35 ? -12.713 6.004 -0.344 1.00 15.22 34 LEU B C 1
ATOM 1495 O O . LEU B 1 35 ? -12.987 7.143 -0.672 1.00 12.25 34 LEU B O 1
ATOM 1500 N N . PHE B 1 36 ? -11.490 5.617 -0.024 1.00 13.52 35 PHE B N 1
ATOM 1501 C CA . PHE B 1 36 ? -10.331 6.478 -0.130 1.00 13.53 35 PHE B CA 1
ATOM 15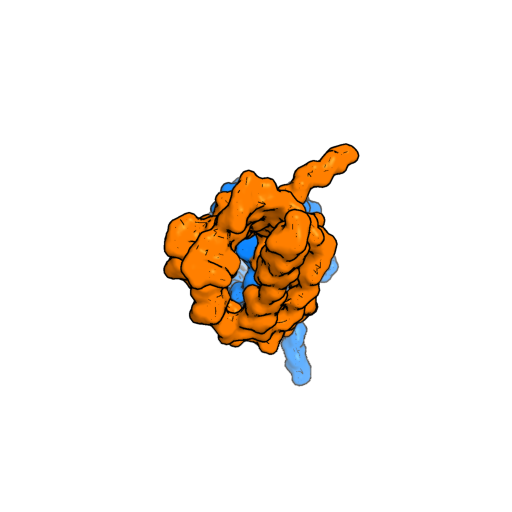02 C C . PHE B 1 36 ? -9.360 5.969 -1.170 1.00 16.22 35 PHE B C 1
ATOM 1503 O O . PHE B 1 36 ? -9.217 4.749 -1.352 1.00 16.39 35 PHE B O 1
ATOM 1511 N N . VAL B 1 37 ? -8.707 6.921 -1.842 1.00 13.96 36 VAL B N 1
ATOM 1512 C CA . VAL B 1 37 ? -7.579 6.541 -2.706 1.00 14.66 36 VAL B CA 1
ATOM 1513 C C . VAL B 1 37 ? -6.384 6.204 -1.828 1.00 16.59 36 VAL B C 1
ATOM 1514 O O . VAL B 1 37 ? -6.310 6.492 -0.630 1.00 14.86 36 VAL B O 1
ATOM 1518 N N . GLU B 1 38 ? -5.424 5.542 -2.464 1.00 18.56 37 GLU B N 1
ATOM 1519 C CA . GLU B 1 38 ? -4.244 5.065 -1.733 1.00 22.68 37 GLU B CA 1
ATOM 1520 C C . GLU B 1 38 ? -3.448 6.185 -1.071 1.00 20.94 37 GLU B C 1
ATOM 1521 O O . GLU B 1 38 ? -2.960 6.054 0.055 1.00 24.58 37 GLU B O 1
ATOM 1527 N N . ASP B 1 39 ? -3.305 7.289 -1.784 1.00 20.28 38 ASP B N 1
ATOM 1528 C CA . ASP B 1 39 ? -2.518 8.404 -1.280 1.00 22.39 38 ASP B CA 1
ATOM 1529 C C . ASP B 1 39 ? -3.450 9.468 -0.714 1.00 23.99 38 ASP B C 1
ATOM 1530 O O . ASP B 1 39 ? -3.447 10.606 -1.130 1.00 27.87 38 ASP B O 1
ATOM 1535 N N . CYS B 1 40 ? -4.290 9.022 0.207 1.00 17.53 39 CYS B N 1
ATOM 1536 C CA . CYS B 1 40 ? -5.264 9.891 0.864 1.00 16.69 39 CYS B CA 1
ATOM 1537 C C . CYS B 1 40 ? -4.724 10.574 2.103 1.00 15.76 39 CYS B C 1
ATOM 1538 O O . CYS B 1 40 ? -3.739 10.160 2.730 1.00 15.45 39 CYS B O 1
ATOM 1541 N N . GLU B 1 41 ? -5.426 11.638 2.480 1.00 13.23 40 GLU B N 1
ATOM 1542 C CA . GLU B 1 41 ? -5.152 12.364 3.693 1.00 14.23 40 GLU B CA 1
ATOM 1543 C C . GLU B 1 41 ? -6.424 12.658 4.436 1.00 15.85 40 GLU B C 1
ATOM 1544 O O . GLU B 1 41 ? -7.414 13.066 3.831 1.00 16.74 40 GLU B O 1
ATOM 1550 N N . VAL B 1 42 ? -6.365 12.482 5.752 1.00 13.45 41 VAL B N 1
ATOM 1551 C CA . VAL B 1 42 ? -7.474 12.882 6.632 1.00 12.63 41 VAL B CA 1
ATOM 1552 C C . VAL B 1 42 ? -6.910 13.730 7.756 1.00 16.25 41 VAL B C 1
ATOM 1553 O O . VAL B 1 42 ? -5.870 13.421 8.351 1.00 15.68 41 VAL B O 1
ATOM 1557 N N . SER B 1 43 ? -7.581 14.841 8.045 1.00 13.98 42 SER B N 1
ATOM 1558 C CA . SER B 1 43 ? -7.202 15.738 9.124 1.00 13.28 42 SER B CA 1
ATOM 1559 C C . SER B 1 43 ? -8.384 15.995 10.024 1.00 13.62 42 SER B C 1
ATOM 1560 O O . SER B 1 43 ? -9.395 16.599 9.600 1.00 13.32 42 SER B O 1
ATOM 1563 N N . TYR B 1 44 ? -8.272 15.556 11.275 1.00 13.47 43 TYR B N 1
ATOM 1564 C CA . TYR B 1 44 ? -9.324 15.780 12.265 1.00 14.39 43 TYR B CA 1
ATOM 1565 C C . TYR B 1 44 ? -8.986 16.833 13.316 1.00 15.46 43 TYR B C 1
ATOM 1566 O O . TYR B 1 44 ? -9.869 17.339 14.018 1.00 16.73 43 TYR B O 1
ATOM 1575 N N . ALA B 1 45 ? -7.696 17.104 13.435 1.00 15.00 44 ALA B N 1
ATOM 1576 C CA . ALA B 1 45 ? -7.147 18.129 14.329 1.00 17.23 44 ALA B CA 1
ATOM 1577 C C . ALA B 1 45 ? -5.698 18.339 13.968 1.00 19.28 44 ALA B C 1
ATOM 1578 O O . ALA B 1 45 ? -5.132 17.551 13.213 1.00 18.49 44 ALA B O 1
ATOM 1580 N N . PRO B 1 46 ? -5.079 19.401 14.506 1.00 20.87 45 PRO B N 1
ATOM 1581 C CA . PRO B 1 46 ? -3.674 19.608 14.129 1.00 24.91 45 PRO B CA 1
ATOM 1582 C C . PRO B 1 46 ? -2.790 18.411 14.487 1.00 26.87 45 PRO B C 1
ATOM 1583 O O . PRO B 1 46 ? -1.834 18.135 13.771 1.00 32.83 45 PRO B O 1
ATOM 1587 N N . ASN B 1 47 ? -3.173 17.669 15.520 1.00 30.22 46 ASN B N 1
ATOM 1588 C CA . ASN B 1 47 ? -2.384 16.530 16.010 1.00 31.10 46 ASN B CA 1
ATOM 1589 C C . ASN B 1 47 ? -3.104 15.210 15.846 1.00 29.66 46 ASN B C 1
ATOM 1590 O O . ASN B 1 47 ? -2.847 14.247 16.556 1.00 31.69 46 ASN B O 1
ATOM 1592 N N . PHE B 1 48 ? -4.030 15.169 14.904 1.00 25.58 47 PHE B N 1
ATOM 1593 C CA . PHE B 1 48 ? -4.852 13.987 14.702 1.00 23.65 47 PHE B CA 1
ATOM 1594 C C . PHE B 1 48 ? -5.238 13.867 13.232 1.00 25.11 47 PHE B C 1
ATOM 1595 O O . PHE B 1 48 ? -6.113 14.570 12.720 1.00 21.36 47 PHE B O 1
ATOM 1603 N N . GLY B 1 49 ? -4.545 12.974 12.553 1.00 22.60 48 GLY B N 1
ATOM 1604 C CA . GLY B 1 49 ? -4.769 12.726 11.135 1.00 22.10 48 GLY B CA 1
ATOM 1605 C C . GLY B 1 49 ? -4.084 11.469 10.655 1.00 21.79 48 GLY B C 1
ATOM 1606 O O . GLY B 1 49 ? -3.518 10.697 11.446 1.00 23.42 48 GLY B O 1
ATOM 1607 N N . ALA B 1 50 ? -4.167 11.271 9.359 1.00 18.27 49 ALA B N 1
ATOM 1608 C CA . ALA B 1 50 ? -3.622 10.077 8.722 1.00 17.69 49 ALA B CA 1
ATOM 1609 C C . ALA B 1 50 ? -3.384 10.272 7.250 1.00 17.48 49 ALA B C 1
ATOM 1610 O O . ALA B 1 50 ? -4.107 11.012 6.567 1.00 16.21 49 ALA B O 1
ATOM 1612 N N . THR B 1 51 ? -2.358 9.584 6.753 1.00 16.38 50 THR B N 1
ATOM 1613 C CA . THR B 1 51 ? -2.062 9.551 5.341 1.00 17.01 50 THR B CA 1
ATOM 1614 C C . THR B 1 51 ? -2.001 8.100 4.937 1.00 18.40 50 THR B C 1
ATOM 1615 O O . THR B 1 51 ? -1.294 7.311 5.570 1.00 20.71 50 THR B O 1
ATOM 1619 N N . GLY B 1 52 ? -2.749 7.772 3.892 1.00 18.33 51 GLY B N 1
ATOM 1620 C CA . GLY B 1 52 ? -2.892 6.400 3.430 1.00 17.60 51 GLY B CA 1
ATOM 1621 C C . GLY B 1 52 ? -4.005 5.651 4.129 1.00 17.24 51 GLY B C 1
ATOM 1622 O O . GLY B 1 52 ? -4.398 5.971 5.224 1.00 18.55 51 GLY B O 1
ATOM 1623 N N . ARG B 1 53 ? -4.464 4.582 3.498 1.00 21.34 52 ARG B N 1
ATOM 1624 C CA . ARG B 1 53 ? -5.566 3.787 4.051 1.00 19.27 52 ARG B CA 1
ATOM 1625 C C . ARG B 1 53 ? -5.337 3.113 5.385 1.00 19.46 52 ARG B C 1
ATOM 1626 O O . ARG B 1 53 ? -6.231 3.049 6.214 1.00 20.25 52 ARG B O 1
ATOM 1634 N N . ASP B 1 54 ? -4.127 2.565 5.603 1.00 20.09 53 ASP B N 1
ATOM 1635 C CA . ASP B 1 54 ? -3.890 1.890 6.867 1.00 19.86 53 ASP B CA 1
ATOM 1636 C C . ASP B 1 54 ? -3.915 2.817 8.034 1.00 18.23 53 ASP B C 1
ATOM 1637 O O . ASP B 1 54 ? -4.472 2.514 9.097 1.00 20.48 53 ASP B O 1
ATOM 1642 N N . ALA B 1 55 ? -3.285 3.980 7.840 1.00 17.88 54 ALA B N 1
ATOM 1643 C CA . ALA B 1 55 ? -3.269 4.959 8.887 1.00 19.33 54 ALA B CA 1
ATOM 1644 C C . ALA B 1 55 ? -4.716 5.408 9.131 1.00 14.85 54 ALA B C 1
ATOM 1645 O O . ALA B 1 55 ? -5.109 5.604 10.285 1.00 19.08 54 ALA B O 1
ATOM 1647 N N . TYR B 1 56 ? -5.452 5.565 8.042 1.00 18.40 55 TYR B N 1
ATOM 1648 C CA . TYR B 1 56 ? -6.865 5.962 8.155 1.00 18.09 55 TYR B CA 1
ATOM 1649 C C . TYR B 1 56 ? -7.648 4.933 9.025 1.00 18.30 55 TYR B C 1
ATOM 1650 O O . TYR B 1 56 ? -8.362 5.277 9.962 1.00 19.16 55 TYR B O 1
ATOM 1659 N N . LYS B 1 57 ? -7.422 3.668 8.740 1.00 23.93 56 LYS B N 1
ATOM 1660 C CA . LYS B 1 57 ? -8.079 2.586 9.499 1.00 26.15 56 LYS B CA 1
ATOM 1661 C C . LYS B 1 57 ? -7.758 2.583 10.979 1.00 27.34 56 LYS B C 1
ATOM 1662 O O . LYS B 1 57 ? -8.615 2.309 11.817 1.00 25.64 56 LYS B O 1
ATOM 1668 N N . LYS B 1 58 ? -6.522 2.907 11.323 1.00 23.79 57 LYS B N 1
ATOM 1669 C CA . LYS B 1 58 ? -6.160 2.997 12.724 1.00 24.65 57 LYS B CA 1
ATOM 1670 C C . LYS B 1 58 ? -6.942 4.090 13.445 1.00 26.14 57 LYS B C 1
ATOM 1671 O O . LYS B 1 58 ? -7.159 4.025 14.663 1.00 26.13 57 LYS B O 1
ATOM 1674 N N . THR B 1 59 ? -7.394 5.098 12.699 1.00 24.13 58 THR B N 1
ATOM 1675 C CA . THR B 1 59 ? -8.061 6.229 13.339 1.00 24.88 58 THR B CA 1
ATOM 1676 C C . THR B 1 59 ? -9.461 5.789 13.754 1.00 25.47 58 THR B C 1
ATOM 1677 O O . THR B 1 59 ? -10.108 6.428 14.607 1.00 28.88 58 THR B O 1
ATOM 1681 N N . LEU B 1 60 ? -9.882 4.674 13.183 1.00 23.33 59 LEU B N 1
ATOM 1682 C CA . LEU B 1 60 ? -11.210 4.113 13.424 1.00 26.03 59 LEU B CA 1
ATOM 1683 C C . LEU B 1 60 ? -11.215 3.242 14.682 1.00 29.13 59 LEU B C 1
ATOM 1684 O O . LEU B 1 60 ? -12.265 2.922 15.263 1.00 28.95 59 LEU B O 1
ATOM 1689 N N . GLU B 1 61 ? -10.026 2.863 15.124 1.00 31.05 60 GLU B N 1
ATOM 1690 C CA . GLU B 1 61 ? -9.947 1.944 16.250 1.00 30.01 60 GLU B CA 1
ATOM 1691 C C . GLU B 1 61 ? -10.851 2.423 17.361 1.00 30.61 60 GLU B C 1
ATOM 1692 O O . GLU B 1 61 ? -10.804 3.580 17.779 1.00 32.37 60 GLU B O 1
ATOM 1694 N N . GLY B 1 62 ? -11.687 1.504 17.828 1.00 30.66 61 GLY B N 1
ATOM 1695 C CA . GLY B 1 62 ? -12.602 1.755 18.943 1.00 28.73 61 GLY B CA 1
ATOM 1696 C C . GLY B 1 62 ? -14.046 1.904 18.496 1.00 27.12 61 GLY B C 1
ATOM 1697 O O . GLY B 1 62 ? -14.972 1.939 19.320 1.00 28.04 61 GLY B O 1
ATOM 1698 N N . ILE B 1 63 ? -14.218 1.999 17.185 1.00 26.39 62 ILE B N 1
ATOM 1699 C CA . ILE B 1 63 ? -15.555 2.219 16.593 1.00 25.10 62 ILE B CA 1
ATOM 1700 C C . ILE B 1 63 ? -16.535 1.166 17.080 1.00 23.08 62 ILE B C 1
ATOM 1701 O O . ILE B 1 63 ? -17.625 1.470 17.526 1.00 20.03 62 ILE B O 1
ATOM 1706 N N . GLY B 1 64 ? -16.110 -0.083 17.055 1.00 24.85 63 GLY B N 1
ATOM 1707 C CA . GLY B 1 64 ? -17.004 -1.162 17.382 1.00 25.18 63 GLY B CA 1
ATOM 1708 C C . GLY B 1 64 ? -17.117 -1.390 18.876 1.00 26.56 63 GLY B C 1
ATOM 1709 O O . GLY B 1 64 ? -18.117 -1.934 19.335 1.00 32.01 63 GLY B O 1
ATOM 1710 N N . THR B 1 65 ? -16.124 -0.926 19.633 1.00 24.86 64 THR B N 1
ATOM 1711 C CA . THR B 1 65 ? -16.055 -1.189 21.076 1.00 27.30 64 THR B CA 1
ATOM 1712 C C . THR B 1 65 ? -16.435 -0.012 21.969 1.00 25.23 64 THR B C 1
ATOM 1713 O O . THR B 1 65 ? -17.103 -0.173 23.006 1.00 24.01 64 THR B O 1
ATOM 1717 N N . PHE B 1 66 ? -16.096 1.194 21.534 1.00 24.21 65 PHE B N 1
ATOM 1718 C CA . PHE B 1 66 ? -16.300 2.383 22.381 1.00 22.58 65 PHE B CA 1
ATOM 1719 C C . PHE B 1 66 ? -17.709 2.976 22.280 1.00 15.96 65 PHE B C 1
ATOM 1720 O O . PHE B 1 66 ? -18.171 3.737 23.149 1.00 18.27 65 PHE B O 1
ATOM 1723 N N . PHE B 1 67 ? -18.356 2.641 21.179 1.00 16.54 66 PHE B N 1
ATOM 1724 C CA . PHE B 1 67 ? -19.729 3.088 20.882 1.00 14.70 66 PHE B CA 1
ATOM 1725 C C . PHE B 1 67 ? -20.682 1.921 20.691 1.00 13.29 66 PHE B C 1
ATOM 1726 O O . PHE B 1 67 ? -20.343 0.923 20.101 1.00 15.81 66 PHE B O 1
ATOM 1734 N N A ARG B 1 68 ? -21.892 2.086 21.197 0.50 12.63 67 ARG B N 1
ATOM 1735 N N B ARG B 1 68 ? -21.900 2.093 21.184 0.50 12.58 67 ARG B N 1
ATOM 1736 C CA A ARG B 1 68 ? -22.979 1.152 20.921 0.50 14.27 67 ARG B CA 1
ATOM 1737 C CA B ARG B 1 68 ? -22.995 1.154 20.913 0.50 14.13 67 ARG B CA 1
ATOM 1738 C C A ARG B 1 68 ? -23.509 1.455 19.514 0.50 13.85 67 ARG B C 1
ATOM 1739 C C B ARG B 1 68 ? -23.695 1.521 19.611 0.50 12.87 67 ARG B C 1
ATOM 1740 O O A ARG B 1 68 ? -23.852 0.547 18.728 0.50 10.92 67 ARG B O 1
ATOM 1741 O O B ARG B 1 68 ? -24.447 0.747 19.043 0.50 12.66 67 ARG B O 1
ATOM 1756 N N . GLY B 1 69 ? -23.450 2.738 19.166 1.00 14.12 68 GLY B N 1
ATOM 1757 C CA . GLY B 1 69 ? -23.971 3.196 17.894 1.00 13.35 68 GLY B CA 1
ATOM 1758 C C . GLY B 1 69 ? -23.605 4.652 17.665 1.00 11.00 68 GLY B C 1
ATOM 1759 O O . GLY B 1 69 ? -23.269 5.412 18.575 1.00 9.92 68 GLY B O 1
ATOM 1760 N N . THR B 1 70 ? -23.635 5.008 16.388 1.00 9.52 69 THR B N 1
ATOM 1761 C CA . THR B 1 70 ? -23.485 6.413 15.958 1.00 9.16 69 THR B CA 1
ATOM 1762 C C . THR B 1 70 ? -24.558 6.681 14.883 1.00 7.63 69 THR B C 1
ATOM 1763 O O . THR B 1 70 ? -25.098 5.804 14.224 1.00 8.98 69 THR B O 1
ATOM 1767 N N . SER B 1 71 ? -24.844 7.968 14.751 1.00 7.56 70 SER B N 1
ATOM 1768 C CA . SER B 1 71 ? -25.727 8.432 13.670 1.00 7.34 70 SER B CA 1
ATOM 1769 C C . SER B 1 71 ? -25.137 9.687 13.035 1.00 7.54 70 SER B C 1
ATOM 1770 O O . SER B 1 71 ? -24.844 10.648 13.676 1.00 8.10 70 SER B O 1
ATOM 1773 N N . HIS B 1 72 ? -24.969 9.610 11.712 1.00 6.08 71 HIS B N 1
ATOM 1774 C CA . HIS B 1 72 ? -24.383 10.727 10.959 1.00 7.66 71 HIS B CA 1
ATOM 1775 C C . HIS B 1 72 ? -25.368 11.289 9.946 1.00 6.04 71 HIS B C 1
ATOM 1776 O O . HIS B 1 72 ? -25.976 10.573 9.161 1.00 7.42 71 HIS B O 1
ATOM 1783 N N . HIS B 1 73 ? -25.486 12.614 10.009 1.00 6.24 72 HIS B N 1
ATOM 1784 C CA . HIS B 1 73 ? -26.472 13.357 9.214 1.00 6.42 72 HIS B CA 1
ATOM 1785 C C . HIS B 1 73 ? -25.706 14.400 8.435 1.00 6.82 72 HIS B C 1
ATOM 1786 O O . HIS B 1 73 ? -25.125 15.323 9.047 1.00 6.75 72 HIS B O 1
ATOM 1793 N N . ASN B 1 74 ? -25.619 14.242 7.120 1.00 5.20 73 ASN B N 1
ATOM 1794 C CA . ASN B 1 74 ? -24.779 15.057 6.270 1.00 5.48 73 ASN B CA 1
ATOM 1795 C C . ASN B 1 74 ? -25.638 15.908 5.397 1.00 6.13 73 ASN B C 1
ATOM 1796 O O . ASN B 1 74 ? -26.520 15.377 4.721 1.00 7.94 73 ASN B O 1
ATOM 1801 N N . SER B 1 75 ? -25.395 17.203 5.429 1.00 4.90 74 SER B N 1
ATOM 1802 C CA . SER B 1 75 ? -26.233 18.168 4.738 1.00 5.43 74 SER B CA 1
ATOM 1803 C C . SER B 1 75 ? -25.415 19.328 4.201 1.00 8.25 74 SER B C 1
ATOM 1804 O O . SER B 1 75 ? -24.214 19.418 4.416 1.00 6.98 74 SER B O 1
ATOM 1807 N N . ASN B 1 76 ? -26.070 20.261 3.506 1.00 5.94 75 ASN B N 1
ATOM 1808 C CA . ASN B 1 76 ? -25.448 21.544 3.140 1.00 5.29 75 ASN B CA 1
ATOM 1809 C C . ASN B 1 76 ? -24.239 21.312 2.221 1.00 6.48 75 ASN B C 1
ATOM 1810 O O . ASN B 1 76 ? -23.197 21.971 2.330 1.00 6.51 75 ASN B O 1
ATOM 1815 N N . ILE B 1 77 ? -24.392 20.344 1.319 1.00 6.81 76 ILE B N 1
ATOM 1816 C CA . ILE B 1 77 ? -23.263 19.873 0.485 1.00 5.24 76 ILE B CA 1
ATOM 1817 C C . ILE B 1 77 ? -23.100 20.799 -0.714 1.00 5.60 76 ILE B C 1
ATOM 1818 O O . ILE B 1 77 ? -24.029 20.971 -1.496 1.00 8.00 76 ILE B O 1
ATOM 1823 N N . CYS B 1 78 ? -21.891 21.364 -0.803 1.00 6.66 77 CYS B N 1
ATOM 1824 C CA . CYS B 1 78 ? -21.515 22.353 -1.829 1.00 7.30 77 CYS B CA 1
ATOM 1825 C C . CYS B 1 78 ? -20.364 21.781 -2.615 1.00 7.79 77 CYS B C 1
ATOM 1826 O O . CYS B 1 78 ? -19.344 21.454 -2.030 1.00 9.86 77 CYS B O 1
ATOM 1829 N N . ILE B 1 79 ? -20.581 21.617 -3.915 1.00 8.28 78 ILE B N 1
ATOM 1830 C CA . ILE B 1 79 ? -19.591 20.969 -4.811 1.00 9.61 78 ILE B CA 1
ATOM 1831 C C . ILE B 1 79 ? -19.102 21.926 -5.911 1.00 10.71 78 ILE B C 1
ATOM 1832 O O . ILE B 1 79 ? -19.880 22.526 -6.600 1.00 14.58 78 ILE B O 1
ATOM 1837 N N . ASP B 1 80 ? -17.800 22.064 -5.984 1.00 12.34 79 ASP B N 1
ATOM 1838 C CA . ASP B 1 80 ? -17.140 22.828 -7.051 1.00 13.67 79 ASP B CA 1
ATOM 1839 C C . ASP B 1 80 ? -16.167 21.900 -7.751 1.00 14.01 79 ASP B C 1
ATOM 1840 O O . ASP B 1 80 ? -15.201 21.419 -7.152 1.00 14.30 79 ASP B O 1
ATOM 1845 N N . PHE B 1 81 ? -16.367 21.706 -9.036 1.00 13.22 80 PHE B N 1
ATOM 1846 C CA . PHE B 1 81 ? -15.451 20.868 -9.786 1.00 12.49 80 PHE B CA 1
ATOM 1847 C C . PHE B 1 81 ? -14.157 21.611 -10.120 1.00 14.46 80 PHE B C 1
ATOM 1848 O O . PHE B 1 81 ? -14.181 22.756 -10.596 1.00 15.39 80 PHE B O 1
ATOM 1856 N N . VAL B 1 82 ? -13.041 20.953 -9.829 1.00 11.78 81 VAL B N 1
ATOM 1857 C CA . VAL B 1 82 ? -11.724 21.423 -10.287 1.00 12.50 81 VAL B CA 1
ATOM 1858 C C . VAL B 1 82 ? -11.587 20.987 -11.749 1.00 14.54 81 VAL B C 1
ATOM 1859 O O . VAL B 1 82 ? -11.272 21.790 -12.652 1.00 13.98 81 VAL B O 1
ATOM 1863 N N . SER B 1 83 ? -11.871 19.732 -11.979 1.00 13.13 82 SER B N 1
ATOM 1864 C CA . SER B 1 83 ? -11.883 19.153 -13.300 1.00 13.91 82 SER B CA 1
ATOM 1865 C C . SER B 1 83 ? -12.936 18.066 -13.404 1.00 15.73 82 SER B C 1
ATOM 1866 O O . SER B 1 83 ? -13.789 17.932 -12.519 1.00 14.81 82 SER B O 1
ATOM 1869 N N . GLU B 1 84 ? -12.898 17.298 -14.482 1.00 14.59 83 GLU B N 1
ATOM 1870 C CA . GLU B 1 84 ? -13.896 16.269 -14.682 1.00 14.03 83 GLU B CA 1
ATOM 1871 C C . GLU B 1 84 ? -13.694 15.118 -13.720 1.00 15.32 83 GLU B C 1
ATOM 1872 O O . GLU B 1 84 ? -14.606 14.324 -13.538 1.00 16.31 83 GLU B O 1
ATOM 1878 N N . THR B 1 85 ? -12.542 15.028 -13.087 1.00 14.43 84 THR B N 1
ATOM 1879 C CA . THR B 1 85 ? -12.285 13.905 -12.178 1.00 14.27 84 THR B CA 1
ATOM 1880 C C . THR B 1 85 ? -11.831 14.324 -10.775 1.00 11.63 84 THR B C 1
ATOM 1881 O O . THR B 1 85 ? -11.315 13.550 -10.011 1.00 13.68 84 THR B O 1
ATOM 1885 N N . GLU B 1 86 ? -12.018 15.603 -10.481 1.00 12.18 85 GLU B N 1
ATOM 1886 C CA . GLU B 1 86 ? -11.623 16.163 -9.209 1.00 12.31 85 GLU B CA 1
ATOM 1887 C C . GLU B 1 86 ? -12.603 17.258 -8.783 1.00 15.17 85 GLU B C 1
ATOM 1888 O O . GLU B 1 86 ? -12.941 18.143 -9.549 1.00 14.09 85 GLU B O 1
ATOM 1894 N N . ALA B 1 87 ? -13.049 17.200 -7.526 1.00 11.54 86 ALA B N 1
ATOM 1895 C CA . ALA B 1 87 ? -13.961 18.214 -6.983 1.00 12.94 86 ALA B CA 1
ATOM 1896 C C . ALA B 1 87 ? -13.627 18.531 -5.542 1.00 9.91 86 ALA B C 1
ATOM 1897 O O . ALA B 1 87 ? -13.162 17.677 -4.787 1.00 10.39 86 ALA B O 1
ATOM 1899 N N . ASN B 1 88 ? -13.880 19.785 -5.197 1.00 10.02 87 ASN B N 1
ATOM 1900 C CA . ASN B 1 88 ? -13.821 20.272 -3.855 1.00 10.04 87 ASN B CA 1
ATOM 1901 C C . ASN B 1 88 ? -15.236 20.350 -3.284 1.00 8.76 87 ASN B C 1
ATOM 1902 O O . ASN B 1 88 ? -16.178 20.768 -3.966 1.00 11.63 87 ASN B O 1
ATOM 1907 N N . VAL B 1 89 ? -15.384 19.911 -2.026 1.00 8.62 88 VAL B N 1
ATOM 1908 C CA . VAL B 1 89 ? -16.692 19.826 -1.387 1.00 8.63 88 VAL B CA 1
ATOM 1909 C C . VAL B 1 89 ? -16.619 20.422 -0.002 1.00 9.50 88 VAL B C 1
ATOM 1910 O O . VAL B 1 89 ? -15.672 20.185 0.754 1.00 9.16 88 VAL B O 1
ATOM 1914 N N . ARG B 1 90 ? -17.620 21.235 0.321 1.00 6.80 89 ARG B N 1
ATOM 1915 C CA . ARG B 1 90 ? -17.809 21.714 1.670 1.00 8.17 89 ARG B CA 1
ATOM 1916 C C . ARG B 1 90 ? -19.179 21.218 2.096 1.00 6.85 89 ARG B C 1
ATOM 1917 O O . ARG B 1 90 ? -20.157 21.247 1.327 1.00 8.60 89 ARG B O 1
ATOM 1925 N N . SER B 1 91 ? -19.256 20.750 3.338 1.00 6.81 90 SER B N 1
ATOM 1926 C CA . SER B 1 91 ? -20.505 20.256 3.855 1.00 8.03 90 SER B CA 1
ATOM 1927 C C . SER B 1 91 ? -20.577 20.351 5.367 1.00 7.68 90 SER B C 1
ATOM 1928 O O . SER B 1 91 ? -19.615 20.668 6.032 1.00 7.83 90 SER B O 1
ATOM 1931 N N . VAL B 1 92 ? -21.768 20.105 5.876 1.00 6.06 91 VAL B N 1
ATOM 1932 C CA . VAL B 1 92 ? -22.070 20.148 7.307 1.00 6.38 91 VAL B CA 1
ATOM 1933 C C . VAL B 1 92 ? -22.372 18.748 7.773 1.00 5.69 91 VAL B C 1
ATOM 1934 O O . VAL B 1 92 ? -23.016 17.938 7.072 1.00 6.31 91 VAL B O 1
ATOM 1938 N N . VAL B 1 93 ? -21.903 18.429 8.982 1.00 7.00 92 VAL B N 1
ATOM 1939 C CA . VAL B 1 93 ? -22.195 17.138 9.625 1.00 6.88 92 VAL B CA 1
ATOM 1940 C C . VAL B 1 93 ? -22.695 17.328 11.041 1.00 6.93 92 VAL B C 1
ATOM 1941 O O . VAL B 1 93 ? -22.260 18.193 11.789 1.00 7.74 92 VAL B O 1
ATOM 1945 N N . LEU B 1 94 ? -23.664 16.508 11.348 1.00 7.23 93 LEU B N 1
A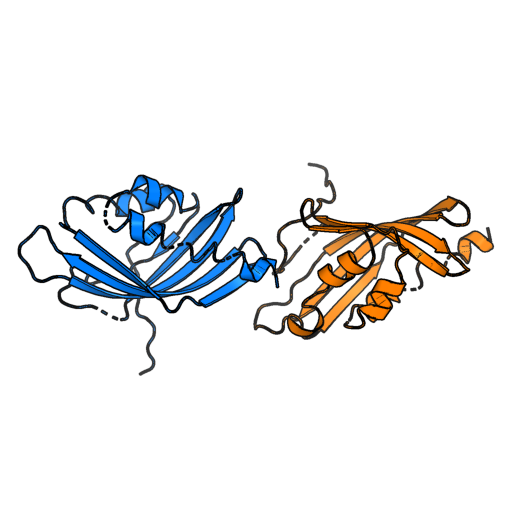TOM 1946 C CA . LEU B 1 94 ? -24.168 16.319 12.721 1.00 7.42 93 LEU B CA 1
ATOM 1947 C C . LEU B 1 94 ? -23.893 14.865 13.017 1.00 7.37 93 LEU B C 1
ATOM 1948 O O . LEU B 1 94 ? -24.416 13.996 12.348 1.00 6.98 93 LEU B O 1
ATOM 1953 N N . ALA B 1 95 ? -23.090 14.593 14.075 1.00 7.48 94 ALA B N 1
ATOM 1954 C CA . ALA B 1 95 ? -22.730 13.222 14.393 1.00 8.77 94 ALA B CA 1
ATOM 1955 C C . ALA B 1 95 ? -22.986 12.979 15.865 1.00 8.22 94 ALA B C 1
ATOM 1956 O O . ALA B 1 95 ? -22.438 13.675 16.723 1.00 9.96 94 ALA B O 1
ATOM 1958 N N . ILE B 1 96 ? -23.852 12.007 16.107 1.00 7.06 95 ILE B N 1
ATOM 1959 C CA . ILE B 1 96 ? -24.233 11.618 17.471 1.00 8.80 95 ILE B CA 1
ATOM 1960 C C . ILE B 1 96 ? -23.639 10.268 17.821 1.00 9.29 95 ILE B C 1
ATOM 1961 O O . ILE B 1 96 ? -23.732 9.328 17.073 1.00 9.62 95 ILE B O 1
ATOM 1966 N N . HIS B 1 97 ? -23.089 10.211 19.033 1.00 10.27 96 HIS B N 1
ATOM 1967 C CA . HIS B 1 97 ? -22.358 9.052 19.520 1.00 11.63 96 HIS B CA 1
ATOM 1968 C C . HIS B 1 97 ? -22.972 8.532 20.807 1.00 9.49 96 HIS B C 1
ATOM 1969 O O . HIS B 1 97 ? -23.092 9.261 21.787 1.00 12.10 96 HIS B O 1
ATOM 1976 N N . ARG B 1 98 ? -23.395 7.265 20.749 1.00 13.00 97 ARG B N 1
ATOM 1977 C CA . ARG B 1 98 ? -23.926 6.575 21.952 1.00 13.94 97 ARG B CA 1
ATOM 1978 C C . ARG B 1 98 ? -22.813 5.675 22.454 1.00 13.33 97 ARG B C 1
ATOM 1979 O O . ARG B 1 98 ? -22.374 4.721 21.814 1.00 12.06 97 ARG B O 1
ATOM 1987 N N . TYR B 1 99 ? -22.304 6.049 23.617 1.00 14.39 98 TYR B N 1
ATOM 1988 C CA . TYR B 1 99 ? -21.129 5.376 24.160 1.00 16.57 98 TYR B CA 1
ATOM 1989 C C . TYR B 1 99 ? -21.484 4.050 24.835 1.00 17.29 98 TYR B C 1
ATOM 1990 O O . TYR B 1 99 ? -22.556 3.858 25.355 1.00 19.12 98 TYR B O 1
ATOM 1999 N N . THR B 1 100 ? -20.508 3.183 24.837 1.00 17.69 99 THR B N 1
ATOM 2000 C CA . THR B 1 100 ? -20.637 1.896 25.546 1.00 20.74 99 THR B CA 1
ATOM 2001 C C . THR B 1 100 ? -20.664 2.143 27.047 1.00 25.72 99 THR B C 1
ATOM 2002 O O . THR B 1 100 ? -21.494 1.591 27.797 1.00 25.99 99 THR B O 1
ATOM 2006 N N . LYS B 1 101 ? -19.735 2.989 27.462 1.00 26.37 100 LYS B N 1
ATOM 2007 C CA . LYS B 1 101 ? -19.685 3.441 28.847 1.00 27.55 100 LYS B CA 1
ATOM 2008 C C . LYS B 1 101 ? -20.824 4.417 29.108 1.00 28.74 100 LYS B C 1
ATOM 2009 O O . LYS B 1 101 ? -21.263 5.148 28.228 1.00 24.76 100 LYS B O 1
ATOM 2015 N N . GLU B 1 102 ? -21.331 4.401 30.324 1.00 28.04 101 GLU B N 1
ATOM 2016 C CA . GLU B 1 102 ? -22.442 5.254 30.714 1.00 27.19 101 GLU B CA 1
ATOM 2017 C C . GLU B 1 102 ? -22.019 6.712 30.841 1.00 26.51 101 GLU B C 1
ATOM 2018 O O . GLU B 1 102 ? -21.384 7.116 31.804 1.00 28.47 101 GLU B O 1
ATOM 2020 N N . ARG B 1 103 ? -22.379 7.498 29.827 1.00 19.99 102 ARG B N 1
ATOM 2021 C CA . ARG B 1 103 ? -22.150 8.951 29.806 1.00 17.25 102 ARG B CA 1
ATOM 2022 C C . ARG B 1 103 ? -23.089 9.507 28.736 1.00 16.32 102 ARG B C 1
ATOM 2023 O O . ARG B 1 103 ? -23.556 8.730 27.888 1.00 16.67 102 ARG B O 1
ATOM 2031 N N . PRO B 1 104 ? -23.382 10.816 28.783 1.00 15.64 103 PRO B N 1
ATOM 2032 C CA . PRO B 1 104 ? -24.293 11.373 27.784 1.00 16.21 103 PRO B CA 1
ATOM 2033 C C . PRO B 1 104 ? -23.800 11.178 26.346 1.00 14.97 103 PRO B C 1
ATOM 2034 O O . PRO B 1 104 ? -22.609 10.984 26.062 1.00 13.25 103 PRO B O 1
ATOM 2038 N N . ASP B 1 105 ? -24.758 11.198 25.421 1.00 14.35 104 ASP B N 1
ATOM 2039 C CA . ASP B 1 105 ? -24.372 11.107 24.007 1.00 13.69 104 ASP B CA 1
ATOM 2040 C C . ASP B 1 105 ? -23.438 12.250 23.674 1.00 11.18 104 ASP B C 1
ATOM 2041 O O . ASP B 1 105 ? -23.619 13.389 24.110 1.00 14.18 104 ASP B O 1
ATOM 2046 N N . GLY B 1 106 ? -22.474 11.915 22.844 1.00 10.97 105 GLY B N 1
ATOM 2047 C CA . GLY B 1 106 ? -21.483 12.846 22.373 1.00 7.94 105 GLY B CA 1
ATOM 2048 C C . GLY B 1 106 ? -21.901 13.359 21.013 1.00 9.87 105 GLY B C 1
ATOM 2049 O O . G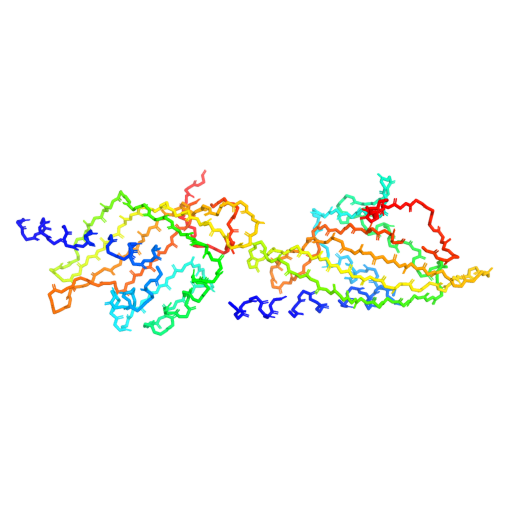LY B 1 106 ? -22.109 12.577 20.100 1.00 10.62 105 GLY B O 1
ATOM 2050 N N A ILE B 1 107 ? -22.014 14.672 20.911 0.70 10.16 106 ILE B N 1
ATOM 2051 N N B ILE B 1 107 ? -21.951 14.682 20.910 0.30 8.43 106 ILE B N 1
ATOM 2052 C CA A ILE B 1 107 ? -22.496 15.314 19.695 0.70 10.09 106 ILE B CA 1
ATOM 2053 C CA B ILE B 1 107 ? -22.364 15.373 19.690 0.30 7.46 106 ILE B CA 1
ATOM 2054 C C A ILE B 1 107 ? -21.448 16.204 19.099 0.70 8.47 106 ILE B C 1
ATOM 2055 C C B ILE B 1 107 ? -21.217 16.111 19.023 0.30 7.64 106 ILE B C 1
ATOM 2056 O O A ILE B 1 107 ? -20.924 17.087 19.750 0.70 9.53 106 ILE B O 1
ATOM 2057 O O B ILE B 1 107 ? -20.423 16.792 19.668 0.30 7.80 106 ILE B O 1
ATOM 2066 N N A LEU B 1 108 ? -21.161 15.949 17.822 0.70 9.68 107 LEU B N 1
ATOM 2067 N N B LEU B 1 108 ? -21.129 15.918 17.710 0.30 7.07 107 LEU B N 1
ATOM 2068 C CA A LEU B 1 108 ? -20.232 16.760 17.050 0.70 9.00 107 LEU B CA 1
ATOM 2069 C CA B LEU B 1 108 ? -20.205 16.641 16.858 0.30 5.72 107 LEU B CA 1
ATOM 2070 C C A LEU B 1 108 ? -20.961 17.482 15.927 0.70 9.38 107 LEU B C 1
ATOM 2071 C C B LEU B 1 108 ? -21.037 17.493 15.914 0.30 7.22 107 LEU B C 1
ATOM 2072 O O A LEU B 1 108 ? -21.713 16.881 15.139 0.70 8.12 107 LEU B O 1
ATOM 2073 O O B LEU B 1 108 ? -21.968 17.010 15.263 0.30 6.15 107 LEU B O 1
ATOM 2082 N N . TYR B 1 109 ? -20.762 18.779 15.909 1.00 7.38 108 TYR B N 1
ATOM 2083 C CA . TYR B 1 109 ? -21.320 19.669 14.877 1.00 7.59 108 TYR B CA 1
ATOM 2084 C C . TYR B 1 109 ? -20.092 20.136 14.087 1.00 9.02 108 TYR B C 1
ATOM 2085 O O . TYR B 1 109 ? -19.176 20.754 14.629 1.00 8.83 108 TYR B O 1
ATOM 2094 N N . GLY B 1 110 ? -20.038 19.783 12.817 1.00 7.35 109 GLY B N 1
ATOM 2095 C CA . GLY B 1 110 ? -18.826 20.008 12.053 1.00 9.33 109 GLY B CA 1
ATOM 2096 C C . GLY B 1 110 ? -19.041 20.441 10.620 1.00 8.55 109 GLY B C 1
ATOM 2097 O O . GLY B 1 110 ? -20.172 20.512 10.097 1.00 7.34 109 GLY B O 1
ATOM 2098 N N . GLN B 1 111 ? -17.920 20.753 10.005 1.00 7.66 110 GLN B N 1
ATOM 2099 C CA . GLN B 1 111 ? -17.845 21.055 8.576 1.00 6.69 110 GLN B CA 1
ATOM 2100 C C . GLN B 1 111 ? -16.816 20.136 7.961 1.00 8.50 110 GLN B C 1
ATOM 2101 O O . GLN B 1 111 ? -15.762 19.948 8.559 1.00 10.56 110 GLN B O 1
ATOM 2107 N N . TYR B 1 112 ? -17.085 19.573 6.799 1.00 8.07 111 TYR B N 1
ATOM 2108 C CA . TYR B 1 112 ? -16.069 18.832 6.061 1.00 7.75 111 TYR B CA 1
ATOM 2109 C C . TYR B 1 112 ? -15.654 19.627 4.853 1.00 8.53 111 TYR B C 1
ATOM 2110 O O . TYR B 1 112 ? -16.485 20.063 4.085 1.00 8.50 111 TYR B O 1
ATOM 2119 N N . PHE B 1 113 ? -14.350 19.742 4.689 1.00 8.79 112 PHE B N 1
ATOM 2120 C CA . PHE B 1 113 ? -13.714 20.309 3.505 1.00 8.61 112 PHE B CA 1
ATOM 2121 C C . PHE B 1 113 ? -12.995 19.144 2.864 1.00 9.38 112 PHE B C 1
ATOM 2122 O O . PHE B 1 113 ? -11.951 18.690 3.346 1.00 9.97 112 PHE B O 1
ATOM 2130 N N . ASP B 1 114 ? -13.550 18.668 1.772 1.00 9.20 113 ASP B N 1
ATOM 2131 C CA . ASP B 1 114 ? -13.092 17.459 1.108 1.00 9.85 113 ASP B CA 1
ATOM 2132 C C . ASP B 1 114 ? -12.626 17.715 -0.293 1.00 10.33 113 ASP B C 1
ATOM 2133 O O . ASP B 1 114 ? -13.079 18.661 -0.935 1.00 9.57 113 ASP B O 1
ATOM 2138 N N . THR B 1 115 ? -11.667 16.901 -0.737 1.00 9.99 114 THR B N 1
ATOM 2139 C CA . THR B 1 115 ? -11.323 16.799 -2.157 1.00 10.47 114 THR B CA 1
ATOM 2140 C C . THR B 1 115 ? -11.629 15.363 -2.573 1.00 9.83 114 THR B C 1
ATOM 2141 O O . THR B 1 115 ? -11.132 14.411 -1.923 1.00 11.83 114 THR B O 1
ATOM 2145 N N . VAL B 1 116 ? -12.470 15.211 -3.596 1.00 10.52 115 VAL B N 1
ATOM 2146 C CA . VAL B 1 116 ? -12.843 13.926 -4.112 1.00 11.42 115 VAL B CA 1
ATOM 2147 C C . VAL B 1 116 ? -12.303 13.770 -5.528 1.00 11.15 115 VAL B C 1
ATOM 2148 O O . VAL B 1 116 ? -12.182 14.769 -6.278 1.00 10.49 115 VAL B O 1
ATOM 2152 N N . VAL B 1 117 ? -11.916 12.549 -5.853 1.00 12.91 116 VAL B N 1
ATOM 2153 C CA . VAL B 1 117 ? -11.399 12.257 -7.183 1.00 13.04 116 VAL B CA 1
ATOM 2154 C C . VAL B 1 117 ? -12.092 11.035 -7.727 1.00 12.54 116 VAL B C 1
ATOM 2155 O O . VAL B 1 117 ? -12.508 10.135 -6.968 1.00 13.31 116 VAL B O 1
ATOM 2159 N N . LYS B 1 118 ? -12.210 10.990 -9.051 1.00 13.25 117 LYS B N 1
ATOM 2160 C CA . LYS B 1 118 ? -12.872 9.890 -9.710 1.00 13.74 117 LYS B CA 1
ATOM 2161 C C . LYS B 1 118 ? -11.838 8.958 -10.329 1.00 18.16 117 LYS B C 1
ATOM 2162 O O . LYS B 1 118 ? -11.049 9.365 -11.185 1.00 20.09 117 LYS B O 1
ATOM 2168 N N . VAL B 1 119 ? -11.873 7.724 -9.864 1.00 17.94 118 VAL B N 1
ATOM 2169 C CA . VAL B 1 119 ? -10.927 6.703 -10.290 1.00 20.25 118 VAL B CA 1
ATOM 2170 C C . VAL B 1 119 ? -11.672 5.471 -10.712 1.00 22.66 118 VAL B C 1
ATOM 2171 O O . VAL B 1 119 ? -12.457 4.922 -9.952 1.00 21.66 118 VAL B O 1
ATOM 2175 N N . ASP B 1 120 ? -11.446 5.076 -11.969 1.00 23.75 119 ASP B N 1
ATOM 2176 C CA . ASP B 1 120 ? -12.057 3.880 -12.540 1.00 25.80 119 ASP B CA 1
ATOM 2177 C C . ASP B 1 120 ? -13.546 3.870 -12.331 1.00 23.61 119 ASP B C 1
ATOM 2178 O O . ASP B 1 120 ? -14.150 2.863 -11.897 1.00 24.86 119 ASP B O 1
ATOM 2183 N N . GLY B 1 121 ? -14.122 5.041 -12.564 1.00 22.22 120 GLY B N 1
ATOM 2184 C CA . GLY B 1 121 ? -15.569 5.211 -12.575 1.00 22.79 120 GLY B CA 1
ATOM 2185 C C . GLY B 1 121 ? -16.219 5.449 -11.219 1.00 22.55 120 GLY B C 1
ATOM 2186 O O . GLY B 1 121 ? -17.440 5.540 -11.123 1.00 24.36 120 GLY B O 1
ATOM 2187 N N . GLN B 1 122 ? -15.399 5.521 -10.177 1.00 21.37 121 GLN B N 1
ATOM 2188 C CA . GLN B 1 122 ? -15.890 5.702 -8.814 1.00 17.56 121 GLN B CA 1
ATOM 2189 C C . GLN B 1 122 ? -15.283 6.924 -8.126 1.00 15.47 121 GLN B C 1
ATOM 2190 O O . GLN B 1 122 ? -14.075 7.114 -8.094 1.00 14.86 121 GLN B O 1
ATOM 2196 N N . TRP B 1 123 ? -16.130 7.731 -7.489 1.00 13.59 122 TRP B N 1
ATOM 2197 C CA . TRP B 1 123 ? -15.622 8.816 -6.668 1.00 13.22 122 TRP B CA 1
ATOM 2198 C C . TRP B 1 123 ? -15.106 8.288 -5.336 1.00 13.83 122 TRP B C 1
ATOM 2199 O O . TRP B 1 123 ? -15.709 7.415 -4.702 1.00 13.48 122 TRP B O 1
ATOM 2210 N N . LYS B 1 124 ? -13.950 8.801 -4.973 1.00 11.71 123 LYS B N 1
ATOM 2211 C CA . LYS B 1 124 ? -13.277 8.500 -3.734 1.00 12.33 123 LYS B CA 1
ATOM 2212 C C . LYS B 1 124 ? -12.730 9.742 -3.084 1.00 12.28 123 LYS B C 1
ATOM 2213 O O . LYS B 1 124 ? -12.474 10.744 -3.744 1.00 12.70 123 LYS B O 1
ATOM 2219 N N . PHE B 1 125 ? -12.499 9.668 -1.779 1.00 11.39 124 PHE B N 1
ATOM 2220 C CA . PHE B 1 125 ? -11.845 10.750 -1.074 1.00 10.07 124 PHE B CA 1
ATOM 2221 C C . PHE B 1 125 ? -10.340 10.743 -1.340 1.00 13.27 124 PHE B C 1
ATOM 2222 O O . PHE B 1 125 ? -9.655 9.698 -1.151 1.00 13.34 124 PHE B O 1
ATOM 2230 N N . LYS B 1 126 ? -9.823 11.925 -1.690 1.00 13.56 125 LYS B N 1
ATOM 2231 C CA . LYS B 1 126 ? -8.380 12.164 -1.721 1.00 15.89 125 LYS B CA 1
ATOM 2232 C C . LYS B 1 126 ? -7.970 12.862 -0.427 1.00 14.99 125 LYS B C 1
ATOM 2233 O O . LYS B 1 126 ? -6.933 12.551 0.173 1.00 15.01 125 LYS B O 1
ATOM 2237 N N . ARG B 1 127 ? -8.795 13.816 0.027 1.00 12.97 126 ARG B N 1
ATOM 2238 C CA . ARG B 1 127 ? -8.550 14.497 1.289 1.00 11.85 126 ARG B CA 1
ATOM 2239 C C . ARG B 1 127 ? -9.859 14.785 1.978 1.00 11.11 126 ARG B C 1
ATOM 2240 O O . ARG B 1 127 ? -10.813 15.176 1.335 1.00 12.99 126 ARG B O 1
ATOM 2248 N N . ARG B 1 128 ? -9.872 14.568 3.296 1.00 12.76 127 ARG B N 1
ATOM 2249 C CA . ARG B 1 128 ? -10.969 15.034 4.161 1.00 10.90 127 ARG B CA 1
ATOM 2250 C C . ARG B 1 128 ? -10.402 15.828 5.276 1.00 11.36 127 ARG B C 1
ATOM 2251 O O . ARG B 1 128 ? -9.557 15.344 6.042 1.00 13.81 127 ARG B O 1
ATOM 2259 N N . GLU B 1 129 ? -10.908 17.038 5.450 1.00 10.43 128 GLU B N 1
ATOM 2260 C CA . GLU B 1 129 ? -10.540 17.901 6.563 1.00 10.82 128 GLU B CA 1
ATOM 2261 C C . GLU B 1 129 ? -11.786 18.259 7.339 1.00 10.82 128 GLU B C 1
ATOM 2262 O O . GLU B 1 129 ? -12.688 18.902 6.824 1.00 10.98 128 GLU B O 1
ATOM 2268 N N . LEU B 1 130 ? -11.857 17.759 8.563 1.00 10.25 129 LEU B N 1
ATOM 2269 C CA . LEU B 1 130 ? -12.951 18.098 9.475 1.00 8.95 129 LEU B CA 1
ATOM 2270 C C . LEU B 1 130 ? -12.633 19.360 10.220 1.00 11.48 129 LEU B C 1
ATOM 2271 O O . LEU B 1 130 ? -11.577 19.441 10.861 1.00 11.41 129 LEU B O 1
ATOM 2276 N N . ARG B 1 131 ? -13.513 20.346 10.200 1.00 10.81 130 ARG B N 1
ATOM 2277 C CA . ARG B 1 131 ? -13.446 21.483 11.061 1.00 9.72 130 ARG B CA 1
ATOM 2278 C C . ARG B 1 131 ? -14.573 21.374 12.053 1.00 10.01 130 ARG B C 1
ATOM 2279 O O . ARG B 1 131 ? -15.717 21.113 11.686 1.00 10.08 130 ARG B O 1
ATOM 2287 N N . THR B 1 132 ? -14.264 21.547 13.323 1.00 9.16 131 THR B N 1
ATOM 2288 C CA . THR B 1 132 ? -15.251 21.324 14.369 1.00 8.62 131 THR B CA 1
ATOM 2289 C C . THR B 1 132 ? -15.886 22.615 14.789 1.00 10.72 131 THR B C 1
ATOM 2290 O O . THR B 1 132 ? -15.250 23.446 15.422 1.00 11.11 131 THR B O 1
ATOM 2294 N N . THR B 1 133 ? -17.171 22.773 14.491 1.00 8.07 132 THR B N 1
ATOM 2295 C CA . THR B 1 133 ? -17.936 23.953 14.864 1.00 8.17 132 THR B CA 1
ATOM 2296 C C . THR B 1 133 ? -18.194 24.070 16.343 1.00 11.15 132 THR B C 1
ATOM 2297 O O . THR B 1 133 ? -18.106 25.163 16.929 1.00 13.00 132 THR B O 1
ATOM 2317 N N . THR B 1 135 ? -18.823 21.018 19.946 1.00 9.40 134 THR B N 1
ATOM 2318 C CA . THR B 1 135 ? -19.137 19.668 20.439 1.00 9.34 134 THR B CA 1
ATOM 2319 C C . THR B 1 135 ? -19.875 19.715 21.780 1.00 7.87 134 THR B C 1
ATOM 2320 O O . THR B 1 135 ? -19.790 20.705 22.504 1.00 11.41 134 THR B O 1
ATOM 2324 N N . THR B 1 136 ? -20.540 18.630 22.087 1.00 9.47 135 THR B N 1
ATOM 2325 C CA . THR B 1 136 ? -21.240 18.478 23.361 1.00 9.63 135 THR B CA 1
ATOM 2326 C C . THR B 1 136 ? -20.956 17.124 23.941 1.00 11.45 135 THR B C 1
ATOM 2327 O O . THR B 1 136 ? -21.165 16.096 23.312 1.00 10.88 135 THR B O 1
ATOM 2331 N N . ASP B 1 137 ? -20.450 17.144 25.176 1.00 13.25 136 ASP B N 1
ATOM 2332 C CA . ASP B 1 137 ? -20.189 15.918 25.938 1.00 13.13 136 ASP B CA 1
ATOM 2333 C C . ASP B 1 137 ? -19.325 14.923 25.172 1.00 12.20 136 ASP B C 1
ATOM 2334 O O . ASP B 1 137 ? -19.450 13.715 25.281 1.00 14.23 136 ASP B O 1
ATOM 2339 N N . TYR B 1 138 ? -18.400 15.456 24.386 1.00 12.84 137 TYR B N 1
ATOM 2340 C CA . TYR B 1 138 ? -17.702 14.688 23.398 1.00 11.64 137 TYR B CA 1
ATOM 2341 C C . TYR B 1 138 ? -16.373 14.124 23.896 1.00 12.96 137 TYR B C 1
ATOM 2342 O O . TYR B 1 138 ? -15.859 14.552 24.928 1.00 14.80 137 TYR B O 1
ATOM 2351 N N . HIS B 1 139 ? -15.815 13.217 23.136 1.00 12.60 138 HIS B N 1
ATOM 2352 C CA . HIS B 1 139 ? -14.624 12.457 23.572 1.00 11.79 138 HIS B CA 1
ATOM 2353 C C . HIS B 1 139 ? -13.351 12.882 22.953 1.00 14.34 138 HIS B C 1
ATOM 2354 O O . HIS B 1 139 ? -12.310 12.314 23.248 1.00 13.48 138 HIS B O 1
ATOM 2361 N N . VAL B 1 140 ? -13.399 13.917 22.128 1.00 12.42 139 VAL B N 1
ATOM 2362 C CA . VAL B 1 140 ? -12.217 14.510 21.520 1.00 12.38 139 VAL B CA 1
ATOM 2363 C C . VAL B 1 140 ? -12.266 15.992 21.780 1.00 13.24 139 VAL B C 1
ATOM 2364 O O . VAL B 1 140 ? -13.270 16.648 21.491 1.00 14.91 139 VAL B O 1
ATOM 2368 N N . ARG B 1 141 ? -11.181 16.537 22.320 1.00 11.87 140 ARG B N 1
ATOM 2369 C CA . ARG B 1 141 ? -11.061 17.954 22.571 1.00 13.71 140 ARG B CA 1
ATOM 2370 C C . ARG B 1 141 ? -10.355 18.691 21.438 1.00 13.73 140 ARG B C 1
ATOM 2371 O O . ARG B 1 141 ? -10.754 19.803 21.070 1.00 17.45 140 ARG B O 1
ATOM 2376 N N . ALA B 1 142 ? -9.282 18.110 20.943 1.00 14.53 141 ALA B N 1
ATOM 2377 C CA . ALA B 1 142 ? -8.513 18.712 19.826 1.00 15.11 141 ALA B CA 1
ATOM 2378 C C . ALA B 1 142 ? -9.447 18.937 18.647 1.00 16.33 141 ALA B C 1
ATOM 2379 O O . ALA B 1 142 ? -10.369 18.173 18.418 1.00 16.65 141 ALA B O 1
ATOM 2381 N N . ALA B 1 143 ? -9.201 20.005 17.903 1.00 15.14 142 ALA B N 1
ATOM 2382 C CA . ALA B 1 143 ? -10.051 20.288 16.732 1.00 14.32 142 ALA B CA 1
ATOM 2383 C C . ALA B 1 143 ? -9.356 21.235 15.792 1.00 12.99 142 ALA B C 1
ATOM 2384 O O . ALA B 1 143 ? -8.540 22.053 16.197 1.00 14.24 142 ALA B O 1
ATOM 2386 N N . ASN B 1 144 ? -9.679 21.090 14.514 1.00 10.84 143 ASN B N 1
ATOM 2387 C CA . ASN B 1 144 ? -9.381 22.131 13.538 1.00 12.16 143 ASN B CA 1
ATOM 2388 C C . ASN B 1 144 ? -10.513 23.159 13.673 1.00 12.17 143 ASN B C 1
ATOM 2389 O O . ASN B 1 144 ? -11.680 22.785 13.547 1.00 12.38 143 ASN B O 1
ATOM 2394 N N . PRO B 1 145 ? -10.222 24.431 13.911 1.00 10.72 144 PRO B N 1
ATOM 2395 C CA . PRO B 1 145 ? -11.328 25.385 14.025 1.00 11.82 144 PRO B CA 1
ATOM 2396 C C . PRO B 1 145 ? -11.967 25.664 12.680 1.00 9.24 144 PRO B C 1
ATOM 2397 O O . PRO B 1 145 ? -11.335 25.485 11.637 1.00 11.31 144 PRO B O 1
ATOM 2401 N N . ILE B 1 146 ? -13.223 26.138 12.727 1.00 11.36 145 ILE B N 1
ATOM 2402 C CA . ILE B 1 146 ? -13.883 26.569 11.487 1.00 10.74 145 ILE B CA 1
ATOM 2403 C C . ILE B 1 146 ? -13.361 27.899 10.998 1.00 11.30 145 ILE B C 1
ATOM 2404 O O . ILE B 1 146 ? -13.441 28.220 9.810 1.00 11.35 145 ILE B O 1
ATOM 2409 N N . GLY B 1 147 ? -12.754 28.646 11.900 1.00 11.31 146 GLY B N 1
ATOM 2410 C CA . GLY B 1 147 ? -12.330 30.037 11.573 1.00 12.81 146 GLY B CA 1
ATOM 2411 C C . GLY B 1 147 ? -13.378 31.122 11.657 1.00 11.65 146 GLY B C 1
ATOM 2412 O O . GLY B 1 147 ? -13.346 32.113 10.882 1.00 11.72 146 GLY B O 1
ATOM 2413 N N . ARG B 1 148 ? -14.250 30.954 12.628 1.00 12.02 147 ARG B N 1
ATOM 2414 C CA . ARG B 1 148 ? -15.328 31.888 12.893 1.00 11.93 147 ARG B CA 1
ATOM 2415 C C . ARG B 1 148 ? -14.722 33.256 13.155 1.00 12.85 147 ARG B C 1
ATOM 2416 O O . ARG B 1 148 ? -13.777 33.373 13.936 1.00 14.36 147 ARG B O 1
ATOM 2424 N N . ALA B 1 149 ? -15.240 34.286 12.497 1.00 13.52 148 ALA B N 1
ATOM 2425 C CA . ALA B 1 149 ? -14.754 35.653 12.720 1.00 16.46 148 ALA B CA 1
ATOM 2426 C C . ALA B 1 149 ? -15.093 36.089 14.121 1.00 17.37 148 ALA B C 1
ATOM 2427 O O . ALA B 1 149 ? -16.128 35.764 14.715 1.00 16.68 148 ALA B O 1
ATOM 2429 N N . GLU B 1 150 ? -14.198 36.908 14.662 1.00 24.96 149 GLU B N 1
ATOM 2430 C CA . GLU B 1 150 ? -14.427 37.444 15.988 1.00 30.90 149 GLU B CA 1
ATOM 2431 C C . GLU B 1 150 ? -15.421 38.600 15.864 1.00 32.86 149 GLU B C 1
ATOM 2432 O O . GLU B 1 150 ? -16.264 38.830 16.731 1.00 34.70 149 GLU B O 1
#

Radius of gyration: 25.74 Å; Cα contacts (8 Å, |Δi|>4): 594; chains: 2; bounding box: 35×39×88 Å

Nearest PDB structures (foldseek):
  3ef8-assembly1_A  TM=1.007E+00  e=2.702E-27  Novosphingobium aromaticivorans DSM 12444
  3a76-assembly1_A  TM=8.409E-01  e=1.600E-09  Sphingomonas paucimobilis
  3s5c-assembly1_B  TM=7.861E-01  e=4.738E-10  uncultured organism
  5kvb-assembly1_A  TM=8.338E-01  e=4.543E-09  Novosphingobium barchaimii LL02
  6p7l-assembly2_C  TM=8.330E-01  e=7.578E-06  Streptomyces sp. CM020